Protein AF-A0AB34HL89-F1 (afdb_monomer_lite)

Sequence (265 aa):
MADIGSTMDGPRDDHTQRSQSDRERHVSCDIPQVTDPVGRRCFSLFRVAHAGPATAMMSHGFHSSHQDLSFGPWKLTASKTHIMKSADVEKLADELHMPSLPETMFGDNVLRIQHGSGFGIEFNATDALRCVNNYRGMLKVACAEEWQESRTEGEHCKEVVKPYDWTYTTDYKGTLRGESLKLKVVPTTDHIDTEKLKAREQIKFFEEVLLFEDELHDHGVSSLSVKIRVMPSSFFLLWRFFLRIDGLLIRMNDTRLYHEVSILI

Radius of gyration: 26.88 Å; chains: 1; bounding box: 52×47×110 Å

Secondary structure (DSSP, 8-state):
----------------------PPPP--B-------S---------------------------EEEEEEETTEEEEEEE-PPPPHHHHHHHHHHHT-S---SEE-TT-EEEEEETTS-EEEEEHHHHHHTB-SSS-----THHHHHHHHHHTTS----------TT--B----EEE-SS--PPP--------HHHHHS----SEEEEEEEEEE-TTTTEEEEEEEEEEE-SSEEEEEEEEEEEETTTEEEEEEEEEEEE-----

Foldseek 3Di:
DDDDDDDDDDDDDDDPDDDDDDDDDDWDWDDDDDDDDDDDDDDDDDDDDDDDDDDDPPPPPQDWDWDWDDQPQKIKIWTADAFDDPVVQVVLCVVLVHLGDAPRAGQPTKIWIAGNQWKTWMDAQSVQLNQFDQADDPPPDVCVVVLVVVSVVVDPDPDDDRRGDPLSDGQDQTDITGDPDTDDDDDDPDDDPVVVVVDPFDFPDKDKIWRHKHCSVVQWIWTWIKMKTDGNFWIKIWTKTWTDGPPPDTDMHITITIDTDPPPD

Structure (mmCIF, N/CA/C/O backbone):
data_AF-A0AB34HL89-F1
#
_entry.id   AF-A0AB34HL89-F1
#
loop_
_atom_site.group_PDB
_atom_site.id
_atom_site.type_symbol
_atom_site.label_atom_id
_atom_site.label_alt_id
_atom_site.label_comp_id
_atom_site.label_asym_id
_atom_site.label_entity_id
_atom_site.label_seq_id
_atom_site.pdbx_PDB_ins_code
_atom_site.Cartn_x
_atom_site.Cartn_y
_atom_site.Cartn_z
_atom_site.occupancy
_atom_site.B_iso_or_equiv
_atom_site.auth_seq_id
_atom_site.auth_comp_id
_atom_site.auth_asym_id
_atom_site.auth_atom_id
_atom_site.pdbx_PDB_model_num
ATOM 1 N N . MET A 1 1 ? 26.578 -10.159 82.565 1.00 38.25 1 MET A N 1
ATOM 2 C CA . MET A 1 1 ? 26.015 -9.099 81.703 1.00 38.25 1 MET A CA 1
ATOM 3 C C . MET A 1 1 ? 24.697 -9.667 81.204 1.00 38.25 1 MET A C 1
ATOM 5 O O . MET A 1 1 ? 24.750 -10.618 80.444 1.00 38.25 1 MET A O 1
ATOM 9 N N . ALA A 1 2 ? 23.567 -9.431 81.885 1.00 31.72 2 ALA A N 1
ATOM 10 C CA . ALA A 1 2 ? 22.756 -8.196 81.835 1.00 31.72 2 ALA A CA 1
ATOM 11 C C . ALA A 1 2 ? 22.474 -7.811 80.366 1.00 31.72 2 ALA A C 1
ATOM 13 O O . ALA A 1 2 ? 23.426 -7.715 79.602 1.00 31.72 2 ALA A O 1
ATOM 14 N N . ASP A 1 3 ? 21.260 -7.584 79.873 1.00 30.47 3 ASP A N 1
ATOM 15 C CA . ASP A 1 3 ? 19.956 -7.383 80.501 1.00 30.47 3 ASP A CA 1
ATOM 16 C C . ASP A 1 3 ? 18.870 -7.384 79.396 1.00 30.47 3 ASP A C 1
ATOM 18 O O . ASP A 1 3 ? 19.145 -7.015 78.260 1.00 30.47 3 ASP A O 1
ATOM 22 N N . ILE A 1 4 ? 17.663 -7.821 79.771 1.00 31.72 4 ILE A N 1
ATOM 23 C CA . ILE A 1 4 ? 16.353 -7.143 79.646 1.00 31.72 4 ILE A CA 1
ATOM 24 C C . ILE A 1 4 ? 15.901 -6.512 78.304 1.00 31.72 4 ILE A C 1
ATOM 26 O O . ILE A 1 4 ? 16.467 -5.539 77.819 1.00 31.72 4 ILE A O 1
ATOM 30 N N . GLY A 1 5 ? 14.686 -6.928 77.905 1.00 30.08 5 GLY A N 1
ATOM 31 C CA . GLY A 1 5 ? 13.599 -6.051 77.431 1.00 30.08 5 GLY A CA 1
ATOM 32 C C . GLY A 1 5 ? 13.385 -5.984 75.916 1.00 30.08 5 GLY A C 1
ATOM 33 O O . GLY A 1 5 ? 14.317 -6.180 75.156 1.00 30.08 5 GLY A O 1
ATOM 34 N N . SER A 1 6 ? 12.224 -5.659 75.347 1.00 32.12 6 SER A N 1
ATOM 35 C CA . SER A 1 6 ? 10.859 -5.388 75.817 1.00 32.12 6 SER A CA 1
ATOM 36 C C . SER A 1 6 ? 10.103 -4.828 74.590 1.00 32.12 6 SER A C 1
ATOM 38 O O . SER A 1 6 ? 10.540 -3.819 74.055 1.00 32.12 6 SER A O 1
ATOM 40 N N . THR A 1 7 ? 8.955 -5.420 74.224 1.00 33.00 7 THR A N 1
ATOM 41 C CA . THR A 1 7 ? 7.694 -4.686 73.932 1.00 33.00 7 THR A CA 1
ATOM 42 C C . THR A 1 7 ? 7.454 -3.972 72.569 1.00 33.00 7 THR A C 1
ATOM 44 O O . THR A 1 7 ? 8.159 -3.031 72.232 1.00 33.00 7 THR A O 1
ATOM 47 N N . MET A 1 8 ? 6.315 -4.351 71.934 1.00 31.95 8 MET A N 1
ATOM 48 C CA . MET A 1 8 ? 5.353 -3.573 71.085 1.00 31.95 8 MET A CA 1
ATOM 49 C C . MET A 1 8 ? 5.834 -3.014 69.718 1.00 31.95 8 MET A C 1
ATOM 51 O O . MET A 1 8 ? 7.010 -2.756 69.539 1.00 31.95 8 MET A O 1
ATOM 55 N N . ASP A 1 9 ? 5.035 -2.777 68.665 1.00 31.75 9 ASP A N 1
ATOM 56 C CA . ASP A 1 9 ? 3.582 -2.758 68.415 1.00 31.75 9 ASP A CA 1
ATOM 57 C C . ASP A 1 9 ? 3.315 -2.704 66.883 1.00 31.75 9 ASP A C 1
ATOM 59 O O . ASP A 1 9 ? 4.092 -2.091 66.152 1.00 31.75 9 ASP A O 1
ATOM 63 N N . GLY A 1 10 ? 2.154 -3.203 66.435 1.00 29.95 10 GLY A N 1
ATOM 64 C CA . GLY A 1 10 ? 1.311 -2.533 65.419 1.00 29.95 10 GLY A CA 1
ATOM 65 C C . GLY A 1 10 ? 1.513 -2.756 63.898 1.00 29.95 10 GLY A C 1
ATOM 66 O O . GLY A 1 10 ? 2.578 -3.169 63.456 1.00 29.95 10 GLY A O 1
ATOM 67 N N . PRO A 1 11 ? 0.470 -2.487 63.072 1.00 42.09 11 PRO A N 1
ATOM 68 C CA . PRO A 1 11 ? 0.076 -3.315 61.920 1.00 42.09 11 PRO A CA 1
ATOM 69 C C . PRO A 1 11 ? 0.232 -2.630 60.547 1.00 42.09 11 PRO A C 1
ATOM 71 O O . PRO A 1 11 ? 0.273 -1.402 60.475 1.00 42.09 11 PRO A O 1
ATOM 74 N N . ARG A 1 12 ? 0.224 -3.402 59.444 1.00 33.16 12 ARG A N 1
ATOM 75 C CA . ARG A 1 12 ? -0.132 -2.901 58.098 1.00 33.16 12 ARG A CA 1
ATOM 76 C C . ARG A 1 12 ? -0.885 -3.946 57.277 1.00 33.16 12 ARG A C 1
ATOM 78 O O . ARG A 1 12 ? -0.411 -5.061 57.090 1.00 33.16 12 ARG A O 1
ATOM 85 N N . ASP A 1 13 ? -2.052 -3.518 56.819 1.00 30.36 13 ASP A N 1
ATOM 86 C CA . ASP A 1 13 ? -2.978 -4.189 55.917 1.00 30.36 13 ASP A CA 1
ATOM 87 C C . ASP A 1 13 ? -2.342 -4.502 54.555 1.00 30.36 13 ASP A C 1
ATOM 89 O O . ASP A 1 13 ? -1.675 -3.643 53.976 1.00 30.36 13 ASP A O 1
ATOM 93 N N . ASP A 1 14 ? -2.614 -5.688 54.003 1.00 31.47 14 ASP A N 1
ATOM 94 C CA . ASP A 1 14 ? -2.481 -5.935 52.564 1.00 31.47 14 ASP A CA 1
ATOM 95 C C . ASP A 1 14 ? -3.819 -6.429 52.001 1.00 31.47 14 ASP A C 1
ATOM 97 O O . ASP A 1 14 ? -4.242 -7.576 52.169 1.00 31.47 14 ASP A O 1
ATOM 101 N N . HIS A 1 15 ? -4.521 -5.498 51.359 1.00 29.25 15 HIS A N 1
ATOM 102 C CA . HIS A 1 15 ? -5.669 -5.765 50.513 1.00 29.25 15 HIS A CA 1
ATOM 103 C C . HIS A 1 15 ? -5.174 -6.340 49.181 1.00 29.25 15 HIS A C 1
ATOM 105 O O . HIS A 1 15 ? -4.920 -5.603 48.231 1.00 29.25 15 HIS A O 1
ATOM 111 N N . THR A 1 16 ? -5.122 -7.666 49.056 1.00 30.05 16 THR A N 1
ATOM 112 C CA . THR A 1 16 ? -4.944 -8.307 47.746 1.00 30.05 16 THR A CA 1
ATOM 113 C C . THR A 1 16 ? -6.259 -8.241 46.960 1.00 30.05 16 THR A C 1
ATOM 115 O O . THR A 1 16 ? -7.099 -9.144 47.004 1.00 30.05 16 THR A O 1
ATOM 118 N N . GLN A 1 17 ? -6.474 -7.134 46.244 1.00 30.06 17 GLN A N 1
ATOM 119 C CA . GLN A 1 17 ? -7.531 -7.027 45.242 1.00 30.06 17 GLN A CA 1
ATOM 120 C C . GLN A 1 17 ? -7.166 -7.832 43.988 1.00 30.06 17 GLN A C 1
ATOM 122 O O . GLN A 1 17 ? -6.237 -7.539 43.245 1.00 30.06 17 GLN A O 1
ATOM 127 N N . ARG A 1 18 ? -7.980 -8.864 43.790 1.00 27.88 18 ARG A N 1
ATOM 128 C CA . ARG A 1 18 ? -8.281 -9.631 42.579 1.00 27.88 18 ARG A CA 1
ATOM 129 C C . ARG A 1 18 ? -8.172 -8.788 41.290 1.00 27.88 18 ARG A C 1
ATOM 131 O O . ARG A 1 18 ? -9.046 -7.967 41.020 1.00 27.88 18 ARG A O 1
ATOM 138 N N . SER A 1 19 ? -7.156 -9.035 40.463 1.00 26.14 19 SER A N 1
ATOM 139 C CA . SER A 1 19 ? -7.088 -8.513 39.093 1.00 26.14 19 SER A CA 1
ATOM 140 C C . SER A 1 19 ? -7.930 -9.386 38.154 1.00 26.14 19 SER A C 1
ATOM 142 O O . SER A 1 19 ? -7.759 -10.602 38.054 1.00 26.14 19 SER A O 1
ATOM 144 N N . GLN A 1 20 ? -8.912 -8.755 37.512 1.00 26.72 20 GLN A N 1
ATOM 145 C CA . GLN A 1 20 ? -9.803 -9.354 36.526 1.00 26.72 20 GLN A CA 1
ATOM 146 C C . GLN A 1 20 ? -9.176 -9.307 35.125 1.00 26.72 20 GLN A C 1
ATOM 148 O O . GLN A 1 20 ? -8.860 -8.239 34.620 1.00 26.72 20 GLN A O 1
ATOM 153 N N . SER A 1 21 ? -9.064 -10.492 34.522 1.00 26.92 21 SER A N 1
ATOM 154 C CA . SER A 1 21 ? -9.197 -10.823 33.093 1.00 26.92 21 SER A CA 1
ATOM 155 C C . SER A 1 21 ? -8.779 -9.783 32.038 1.00 26.92 21 SER A C 1
ATOM 157 O O . SER A 1 21 ? -9.597 -8.974 31.593 1.00 26.92 21 SER A O 1
ATOM 159 N N . ASP A 1 22 ? -7.572 -9.952 31.500 1.00 25.69 22 ASP A N 1
ATOM 160 C CA . ASP A 1 22 ? -7.213 -9.496 30.157 1.00 25.69 22 ASP A CA 1
ATOM 161 C C . ASP A 1 22 ? -7.964 -10.340 29.113 1.00 25.69 22 ASP A C 1
ATOM 163 O O . ASP A 1 22 ? -7.724 -11.539 28.965 1.00 25.69 22 ASP A O 1
ATOM 167 N N . ARG A 1 23 ? -8.915 -9.727 28.397 1.00 27.97 23 ARG A N 1
ATOM 168 C CA . ARG A 1 23 ? -9.519 -10.313 27.191 1.00 27.97 23 ARG A CA 1
ATOM 169 C C . ARG A 1 23 ? -8.721 -9.867 25.967 1.00 27.97 23 ARG A C 1
ATOM 171 O O . ARG A 1 23 ? -8.669 -8.680 25.645 1.00 27.97 23 ARG A O 1
ATOM 178 N N . GLU A 1 24 ? -8.118 -10.840 25.295 1.00 27.44 24 GLU A N 1
ATOM 179 C CA . GLU A 1 24 ? -7.383 -10.697 24.038 1.00 27.44 24 GLU A CA 1
ATOM 180 C C . GLU A 1 24 ? -8.271 -10.088 22.936 1.00 27.44 24 GLU A C 1
ATOM 182 O O . GLU A 1 24 ? -9.383 -10.553 22.675 1.00 27.44 24 GLU A O 1
ATOM 187 N N . ARG A 1 25 ? -7.780 -9.029 22.278 1.00 32.31 25 ARG A N 1
ATOM 188 C CA . ARG A 1 25 ? -8.446 -8.378 21.140 1.00 32.31 25 ARG A CA 1
ATOM 189 C C . ARG A 1 25 ? -7.864 -8.921 19.837 1.00 32.31 25 ARG A C 1
ATOM 191 O O . ARG A 1 25 ? -6.683 -8.725 19.562 1.00 32.31 25 ARG A O 1
ATOM 198 N N . HIS A 1 26 ? -8.700 -9.591 19.051 1.00 29.59 26 HIS A N 1
ATOM 199 C CA . HIS A 1 26 ? -8.343 -10.145 17.748 1.00 29.59 26 HIS A CA 1
ATOM 200 C C . HIS A 1 26 ? -8.451 -9.070 16.655 1.00 29.59 26 HIS A C 1
ATOM 202 O O . HIS A 1 26 ? -9.451 -8.360 16.565 1.00 29.59 26 HIS A O 1
ATOM 208 N N . VAL A 1 27 ? -7.420 -8.959 15.816 1.00 33.91 27 VAL A N 1
ATOM 209 C CA . VAL A 1 27 ? -7.479 -8.268 14.521 1.00 33.91 27 VAL A CA 1
ATOM 210 C C . VAL A 1 27 ? -7.578 -9.370 13.472 1.00 33.91 27 VAL A C 1
ATOM 212 O O . VAL A 1 27 ? -6.625 -10.131 13.311 1.00 33.91 27 VAL A O 1
ATOM 215 N N . SER A 1 28 ? -8.731 -9.502 12.809 1.00 29.31 28 SER A N 1
ATOM 216 C CA . SER A 1 28 ? -8.881 -10.472 11.720 1.00 29.31 28 SER A CA 1
ATOM 217 C C . SER A 1 28 ? -8.230 -9.917 10.450 1.00 29.31 28 SER A C 1
ATOM 219 O O . SER A 1 28 ? -8.491 -8.785 10.036 1.00 29.31 28 SER A O 1
ATOM 221 N N . CYS A 1 29 ? -7.339 -10.715 9.867 1.00 29.70 29 CYS A N 1
ATOM 222 C CA . CYS A 1 29 ? -6.725 -10.481 8.570 1.00 29.70 29 CYS A CA 1
ATOM 223 C C . CYS A 1 29 ? -7.103 -11.675 7.698 1.00 29.70 29 CYS A C 1
ATOM 225 O O . CYS A 1 29 ? -6.637 -12.790 7.939 1.00 29.70 29 CYS A O 1
ATOM 227 N N . ASP A 1 30 ? -7.970 -11.447 6.716 1.00 30.95 30 ASP A N 1
ATOM 228 C CA . ASP A 1 30 ? -8.367 -12.487 5.778 1.00 30.95 30 ASP A CA 1
ATOM 229 C C . ASP A 1 30 ? -7.228 -12.781 4.805 1.00 30.95 30 ASP A C 1
ATOM 231 O O . ASP A 1 30 ? -6.905 -11.980 3.925 1.00 30.95 30 ASP A O 1
ATOM 235 N N . ILE A 1 31 ? -6.634 -13.961 4.962 1.00 33.47 31 ILE A N 1
ATOM 236 C CA . ILE A 1 31 ? -5.635 -14.516 4.053 1.00 33.47 31 ILE A CA 1
ATOM 237 C C . ILE A 1 31 ? -6.371 -15.476 3.110 1.00 33.47 31 ILE A C 1
ATOM 239 O O . ILE A 1 31 ? -6.797 -16.542 3.561 1.00 33.47 31 ILE A O 1
ATOM 243 N N . PRO A 1 32 ? -6.520 -15.177 1.808 1.00 29.78 32 PRO A N 1
ATOM 244 C CA . PRO A 1 32 ? -7.033 -16.175 0.884 1.00 29.78 32 PRO A CA 1
ATOM 245 C C . PRO A 1 32 ? -6.030 -17.332 0.758 1.00 29.78 32 PRO A C 1
ATOM 247 O O . PRO A 1 32 ? -4.873 -17.145 0.381 1.00 29.78 32 PRO A O 1
ATOM 250 N N . GLN A 1 33 ? -6.494 -18.539 1.082 1.00 26.09 33 GLN A N 1
ATOM 251 C CA . GLN A 1 33 ? -5.821 -19.798 0.771 1.00 26.09 33 GLN A CA 1
ATOM 252 C C . GLN A 1 33 ? -5.939 -20.043 -0.741 1.00 26.09 33 GL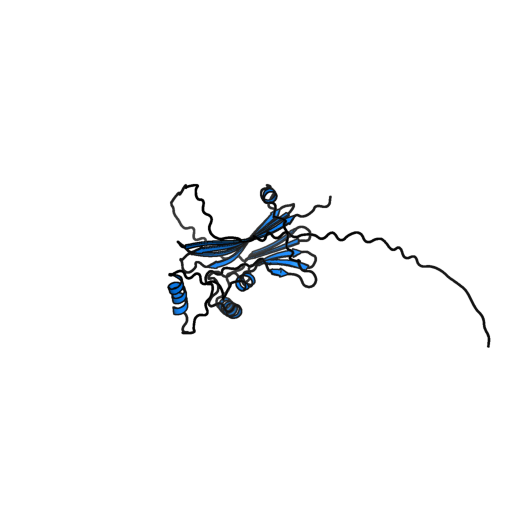N A C 1
ATOM 254 O O . GLN A 1 33 ? -7.043 -20.188 -1.264 1.00 26.09 33 GLN A O 1
ATOM 259 N N . VAL A 1 34 ? -4.811 -20.079 -1.451 1.00 27.64 34 VAL A N 1
ATOM 260 C CA . VAL A 1 34 ? -4.764 -20.436 -2.876 1.00 27.64 34 VAL A CA 1
ATOM 261 C C . VAL A 1 34 ? -4.552 -21.947 -3.002 1.00 27.64 34 VAL A C 1
ATOM 263 O O . VAL A 1 34 ? -3.465 -22.452 -2.749 1.00 27.64 34 VAL A O 1
ATOM 266 N N . THR A 1 35 ? -5.606 -22.647 -3.415 1.00 26.97 35 THR A N 1
ATOM 267 C CA . THR A 1 35 ? -5.623 -23.994 -4.029 1.00 26.97 35 THR A CA 1
ATOM 268 C C . THR A 1 35 ? -6.694 -23.897 -5.132 1.00 26.97 35 THR A C 1
ATOM 270 O O . THR A 1 35 ? -7.678 -23.193 -4.926 1.00 26.97 35 THR A O 1
ATOM 273 N N . ASP A 1 36 ? -6.633 -24.431 -6.351 1.00 30.48 36 ASP A N 1
ATOM 274 C CA . ASP A 1 36 ? -5.847 -25.456 -7.051 1.00 30.48 36 ASP A CA 1
ATOM 275 C C . ASP A 1 36 ? -6.063 -25.213 -8.588 1.00 30.48 36 ASP A C 1
ATOM 277 O O . ASP A 1 36 ? -6.870 -24.343 -8.950 1.00 30.48 36 ASP A O 1
ATOM 281 N N . PRO A 1 37 ? -5.390 -25.914 -9.528 1.00 39.97 37 PRO A N 1
ATOM 282 C CA . PRO A 1 37 ? -5.444 -25.657 -10.960 1.00 39.97 37 PRO A CA 1
ATOM 283 C C . PRO A 1 37 ? -6.597 -26.411 -11.652 1.00 39.97 37 PRO A C 1
ATOM 285 O O . PRO A 1 37 ? -6.911 -27.552 -11.347 1.00 39.97 37 PRO A O 1
ATOM 288 N N . VAL A 1 38 ? -7.162 -25.775 -12.683 1.00 36.34 38 VAL A N 1
ATOM 289 C CA . VAL A 1 38 ? -8.073 -26.347 -13.700 1.00 36.34 38 VAL A CA 1
ATOM 290 C C . VAL A 1 38 ? -9.455 -26.812 -13.202 1.00 36.34 38 VAL A C 1
ATOM 292 O O . VAL A 1 38 ? -9.660 -27.941 -12.779 1.00 36.34 38 VAL A O 1
ATOM 295 N N . GLY A 1 39 ? -10.475 -25.979 -13.443 1.00 27.56 39 GLY A N 1
ATOM 296 C CA . GLY A 1 39 ? -11.880 -26.367 -13.264 1.00 27.56 39 GLY A CA 1
ATOM 297 C C . GLY A 1 39 ? -12.862 -25.368 -13.872 1.00 27.56 39 GLY A C 1
ATOM 298 O O . GLY A 1 39 ? -13.501 -24.602 -13.165 1.00 27.56 39 GLY A O 1
ATOM 299 N N . ARG A 1 40 ? -12.957 -25.350 -15.207 1.00 30.75 40 ARG A N 1
ATOM 300 C CA . ARG A 1 40 ? -13.859 -24.489 -15.996 1.00 30.75 40 ARG A CA 1
ATOM 301 C C . ARG A 1 40 ? -15.315 -24.548 -15.502 1.00 30.75 40 ARG A C 1
ATOM 303 O O . ARG A 1 40 ? -15.851 -25.642 -15.351 1.00 30.75 40 ARG A O 1
ATOM 310 N N . ARG A 1 41 ? -16.004 -23.399 -15.504 1.00 25.38 41 ARG A N 1
ATOM 311 C CA . ARG A 1 41 ? -17.266 -23.185 -16.245 1.00 25.38 41 ARG A CA 1
ATOM 312 C C . ARG A 1 41 ? -17.526 -21.692 -16.454 1.00 25.38 41 ARG A C 1
ATOM 314 O O . ARG A 1 41 ? -17.183 -20.855 -15.632 1.00 25.38 41 ARG A O 1
ATOM 321 N N . CYS A 1 42 ? -18.054 -21.418 -17.637 1.00 25.03 42 CYS A N 1
ATOM 322 C CA . CYS A 1 42 ? -18.211 -20.134 -18.306 1.00 25.03 42 CYS A CA 1
ATOM 323 C C . CYS A 1 42 ? -19.690 -19.693 -18.275 1.00 25.03 42 CYS A C 1
ATOM 325 O O . CYS A 1 42 ? -20.553 -20.502 -17.933 1.00 25.03 42 CYS A O 1
ATOM 327 N N . PHE A 1 43 ? -19.933 -18.469 -18.764 1.00 22.19 43 PHE A N 1
ATOM 328 C CA . PHE A 1 43 ? -21.194 -17.734 -18.984 1.00 22.19 43 PHE A CA 1
ATOM 329 C C . PHE A 1 43 ? -21.717 -16.991 -17.740 1.00 22.19 43 PHE A C 1
ATOM 331 O O . PHE A 1 43 ? -21.997 -17.593 -16.716 1.00 22.19 43 PHE A O 1
ATOM 338 N N . SER A 1 44 ? -21.822 -15.658 -17.758 1.00 24.11 44 SER A N 1
ATOM 339 C CA . SER A 1 44 ? -22.712 -14.905 -18.653 1.00 24.11 44 SER A CA 1
ATOM 340 C C . SER A 1 44 ? -22.075 -13.778 -19.480 1.00 24.11 44 SER A C 1
ATOM 342 O O . SER A 1 44 ? -21.152 -13.086 -19.062 1.00 24.11 44 SER A O 1
ATOM 344 N N . LEU A 1 45 ? -22.666 -13.605 -20.660 1.00 22.77 45 LEU A N 1
ATOM 345 C CA . LEU A 1 45 ? -22.299 -12.786 -21.808 1.00 22.77 45 LEU A CA 1
ATOM 346 C C . LEU A 1 45 ? -22.804 -11.324 -21.677 1.00 22.77 45 LEU A C 1
ATOM 348 O O . LEU A 1 45 ? -23.979 -11.106 -21.409 1.00 22.77 45 LEU A O 1
ATOM 352 N N . PHE A 1 46 ? -21.897 -10.373 -21.935 1.00 21.03 46 PHE A N 1
ATOM 353 C CA . PHE A 1 46 ? -22.021 -9.061 -22.607 1.00 21.03 46 PHE A CA 1
ATOM 354 C C . PHE A 1 46 ? -23.098 -8.016 -22.232 1.00 21.03 46 PHE A C 1
ATOM 356 O O . PHE A 1 46 ? -24.290 -8.195 -22.461 1.00 21.03 46 PHE A O 1
ATOM 363 N N . ARG A 1 47 ? -22.611 -6.778 -22.025 1.00 20.73 47 ARG A N 1
ATOM 364 C CA . ARG A 1 47 ? -22.872 -5.686 -22.985 1.00 20.73 47 ARG A CA 1
ATOM 365 C C . ARG A 1 47 ? -21.677 -4.722 -23.066 1.00 20.73 47 ARG A C 1
ATOM 367 O O . ARG A 1 47 ? -21.328 -4.074 -22.089 1.00 20.73 47 ARG A O 1
ATOM 374 N N . VAL A 1 48 ? -21.055 -4.670 -24.244 1.00 25.61 48 VAL A N 1
ATOM 375 C CA . VAL A 1 48 ? -20.031 -3.690 -24.645 1.00 25.61 48 VAL A CA 1
ATOM 376 C C . VAL A 1 48 ? -20.732 -2.411 -25.102 1.00 25.61 48 VAL A C 1
ATOM 378 O O . VAL A 1 48 ? -21.700 -2.485 -25.858 1.00 25.61 48 VAL A O 1
ATOM 381 N N . ALA A 1 49 ? -20.213 -1.256 -24.689 1.00 24.73 49 ALA A N 1
ATOM 382 C CA . ALA A 1 49 ? -20.456 0.027 -25.338 1.00 24.73 49 ALA A CA 1
ATOM 383 C C . ALA A 1 49 ? -19.105 0.738 -25.562 1.00 24.73 49 ALA A C 1
ATOM 385 O O . ALA A 1 49 ? -18.395 1.057 -24.613 1.00 24.73 49 ALA A O 1
ATOM 386 N N . HIS A 1 50 ? -18.740 0.918 -26.831 1.00 23.78 50 HIS A N 1
ATOM 387 C CA . HIS A 1 50 ? -17.757 1.880 -27.364 1.00 23.78 50 HIS A CA 1
ATOM 388 C C . HIS A 1 50 ? -18.537 3.139 -27.804 1.00 23.78 50 HIS A C 1
ATOM 390 O O . HIS A 1 50 ? -19.721 3.009 -28.103 1.00 23.78 50 HIS A O 1
ATOM 396 N N . ALA A 1 51 ? -18.024 4.363 -27.955 1.00 27.05 51 ALA A N 1
ATOM 397 C CA . ALA A 1 51 ? -16.736 5.031 -27.744 1.00 27.05 51 ALA A CA 1
ATOM 398 C C . ALA A 1 51 ? -17.045 6.554 -27.719 1.00 27.05 51 ALA A C 1
ATOM 400 O O . ALA A 1 51 ? -17.930 6.994 -28.450 1.00 27.05 51 ALA A O 1
ATOM 401 N N . GLY A 1 52 ? -16.430 7.345 -26.829 1.00 24.66 52 GLY A N 1
ATOM 402 C CA . GLY A 1 52 ? -15.440 8.389 -27.177 1.00 24.66 52 GLY A CA 1
ATOM 403 C C . GLY A 1 52 ? -16.032 9.819 -27.125 1.00 24.66 52 GLY A C 1
ATOM 404 O O . GLY A 1 52 ? -17.253 9.940 -27.040 1.00 24.66 52 GLY A O 1
ATOM 405 N N . PRO A 1 53 ? -15.242 10.910 -27.252 1.00 40.47 53 PRO A N 1
ATOM 406 C CA . PRO A 1 53 ? -13.820 11.106 -26.943 1.00 40.47 53 PRO A CA 1
ATOM 407 C C . PRO A 1 53 ? -13.575 12.352 -26.035 1.00 40.47 53 PRO A C 1
ATOM 409 O O . PRO A 1 53 ? -14.514 12.983 -25.561 1.00 40.47 53 PRO A O 1
ATOM 412 N N . ALA A 1 54 ? -12.296 12.730 -25.902 1.00 28.31 54 ALA A N 1
ATOM 413 C CA . ALA A 1 54 ? -11.751 14.036 -25.490 1.00 28.31 54 ALA A CA 1
ATOM 414 C C . ALA A 1 54 ? -11.311 14.201 -24.021 1.00 28.31 54 ALA A C 1
ATOM 416 O O . ALA A 1 54 ? -12.050 14.626 -23.140 1.00 28.31 54 ALA A O 1
ATOM 417 N N . THR A 1 55 ? -10.025 13.907 -23.823 1.00 35.28 55 THR A N 1
ATOM 418 C CA . THR A 1 55 ? -9.011 14.838 -23.309 1.00 35.28 55 THR A CA 1
ATOM 419 C C . THR A 1 55 ? -9.503 15.924 -22.349 1.00 35.28 55 THR A C 1
ATOM 421 O O . THR A 1 55 ? -9.884 17.017 -22.761 1.00 35.28 55 THR A O 1
ATOM 424 N N . ALA A 1 56 ? -9.328 15.671 -21.057 1.00 27.02 56 ALA A N 1
ATOM 425 C CA . ALA A 1 56 ? -9.017 16.721 -20.101 1.00 27.02 56 ALA A CA 1
ATOM 426 C C . ALA A 1 56 ? -7.634 16.404 -19.527 1.00 27.02 56 ALA A C 1
ATOM 428 O O . ALA A 1 56 ? -7.503 15.657 -18.562 1.00 27.02 56 ALA A O 1
ATOM 429 N N . MET A 1 57 ? -6.590 16.948 -20.160 1.00 28.09 57 MET A N 1
ATOM 430 C CA . MET A 1 57 ? -5.298 17.105 -19.501 1.00 28.09 57 MET A CA 1
ATOM 431 C C . MET A 1 57 ? -5.520 18.048 -18.323 1.00 28.09 57 MET A C 1
ATOM 433 O O . MET A 1 57 ? -5.561 19.267 -18.482 1.00 28.09 57 MET A O 1
ATOM 437 N N . MET A 1 58 ? -5.727 17.481 -17.142 1.00 29.89 58 MET A N 1
ATOM 438 C CA . MET A 1 58 ? -5.670 18.247 -15.915 1.00 29.89 58 MET A CA 1
ATOM 439 C C . MET A 1 58 ? -4.208 18.365 -15.515 1.00 29.89 58 MET A C 1
ATOM 441 O O . MET A 1 58 ? -3.659 17.517 -14.820 1.00 29.89 58 MET A O 1
ATOM 445 N N . SER A 1 59 ? -3.581 19.458 -15.943 1.00 31.34 59 SER A N 1
ATOM 446 C CA . SER A 1 59 ? -2.403 20.001 -15.277 1.00 31.34 59 SER A CA 1
ATOM 447 C C . SER A 1 59 ? -2.823 20.522 -13.896 1.00 31.34 59 SER A C 1
ATOM 449 O O . SER A 1 59 ? -2.919 21.729 -13.667 1.00 31.34 59 SER A O 1
ATOM 451 N N . HIS A 1 60 ? -3.144 19.620 -12.971 1.00 38.19 60 HIS A N 1
ATOM 452 C CA . HIS A 1 60 ? -3.183 19.957 -11.558 1.00 38.19 60 HIS A CA 1
ATOM 453 C C . HIS A 1 60 ? -1.751 19.870 -11.057 1.00 38.19 60 HIS A C 1
ATOM 455 O O . HIS A 1 60 ? -1.172 18.788 -11.006 1.00 38.19 60 HIS A O 1
ATOM 461 N N . GLY A 1 61 ? -1.164 21.021 -10.717 1.00 40.00 61 GLY A N 1
ATOM 462 C CA . GLY A 1 61 ? 0.083 21.044 -9.963 1.00 40.00 61 GLY A CA 1
ATOM 463 C C . GLY A 1 61 ? -0.051 20.081 -8.789 1.00 40.00 61 GLY A C 1
ATOM 464 O O . GLY A 1 61 ? -1.032 20.152 -8.043 1.00 40.00 61 GLY A O 1
ATOM 465 N N . PHE A 1 62 ? 0.881 19.139 -8.686 1.00 52.78 62 PHE A N 1
ATOM 466 C CA . PHE A 1 62 ? 0.884 18.150 -7.626 1.00 52.78 62 PHE A CA 1
ATOM 467 C C . PHE A 1 62 ? 0.889 18.885 -6.275 1.00 52.78 62 PHE A C 1
ATOM 469 O O . PHE A 1 62 ? 1.866 19.549 -5.927 1.00 52.78 62 PHE A O 1
ATOM 476 N N . HIS A 1 63 ? -0.218 18.818 -5.534 1.00 64.88 63 HIS A N 1
ATOM 477 C CA . HIS A 1 63 ? -0.295 19.378 -4.189 1.00 64.88 63 HIS A CA 1
ATOM 478 C C . HIS A 1 63 ? 0.037 18.272 -3.204 1.00 64.88 63 HIS A C 1
ATOM 480 O O . HIS A 1 63 ? -0.725 17.318 -3.050 1.00 64.88 63 HIS A O 1
ATOM 486 N N . SER A 1 64 ? 1.176 18.424 -2.530 1.00 83.38 64 SER A N 1
ATOM 487 C CA . SER A 1 64 ? 1.473 17.599 -1.368 1.00 83.38 64 SER A CA 1
ATOM 488 C C . SER A 1 64 ? 0.355 17.781 -0.344 1.00 83.38 64 SER A C 1
ATOM 490 O O . SER A 1 64 ? -0.010 18.911 -0.012 1.00 83.38 64 SER A O 1
ATOM 492 N N . SER A 1 65 ? -0.218 16.679 0.123 1.00 91.00 65 SER A N 1
ATOM 493 C CA . SER A 1 65 ? -1.297 16.684 1.102 1.00 91.00 65 SER A CA 1
ATOM 494 C C . SER A 1 65 ? -0.935 15.776 2.259 1.00 91.00 65 SER A C 1
ATOM 496 O O . SER A 1 65 ? -0.521 14.636 2.052 1.00 91.00 65 SER A O 1
ATOM 498 N N . HIS A 1 66 ? -1.151 16.271 3.468 1.00 93.75 66 HIS A N 1
ATOM 499 C CA . HIS A 1 66 ? -1.006 15.501 4.688 1.00 93.75 66 HIS A CA 1
ATOM 500 C C . HIS A 1 66 ? -2.307 15.610 5.473 1.00 93.75 66 HIS A C 1
ATOM 502 O O . HIS A 1 66 ? -2.710 16.710 5.855 1.00 93.75 66 HIS A O 1
ATOM 508 N N . GLN A 1 67 ? -2.969 14.482 5.700 1.00 95.06 67 GLN A N 1
ATOM 509 C CA . GLN A 1 67 ? -4.213 14.421 6.455 1.00 95.06 67 GLN A CA 1
ATOM 510 C C . GLN A 1 67 ? -4.065 13.502 7.655 1.00 95.06 67 GLN A C 1
ATOM 512 O O . GLN A 1 67 ? -3.600 12.373 7.526 1.00 95.06 67 GLN A O 1
ATOM 517 N N . ASP A 1 68 ? -4.515 13.993 8.805 1.00 95.00 68 ASP A N 1
ATOM 518 C CA . ASP A 1 68 ? -4.578 13.239 10.048 1.00 95.00 68 ASP A CA 1
ATOM 519 C C . ASP A 1 68 ? -6.031 13.144 10.521 1.00 95.00 68 ASP A C 1
ATOM 521 O O . ASP A 1 68 ? -6.758 14.140 10.536 1.00 95.00 68 ASP A O 1
ATOM 525 N N . LEU A 1 69 ? -6.438 11.958 10.970 1.00 95.00 69 LEU A N 1
ATOM 526 C CA . LEU A 1 69 ? -7.712 11.729 11.643 1.00 95.00 69 LEU A CA 1
ATOM 527 C C . LEU A 1 69 ? -7.480 10.977 12.951 1.00 95.00 69 LEU A C 1
ATOM 529 O O . LEU A 1 69 ? -6.897 9.894 12.967 1.00 95.00 69 LEU A O 1
ATOM 533 N N . SER A 1 70 ? -8.029 11.509 14.038 1.00 94.38 70 SER A N 1
ATOM 534 C CA . SER A 1 70 ? -8.151 10.777 15.298 1.00 94.38 70 SER A CA 1
ATOM 535 C C . SER A 1 70 ? -9.487 10.035 15.355 1.00 94.38 70 SER A C 1
ATOM 537 O O . SER A 1 70 ? -10.551 10.631 15.183 1.00 94.38 70 SER A O 1
ATOM 539 N N . PHE A 1 71 ? -9.437 8.736 15.633 1.00 90.69 71 PHE A N 1
ATOM 540 C CA . PHE A 1 71 ? -10.588 7.850 15.756 1.00 90.69 71 PHE A CA 1
ATOM 541 C C . PHE A 1 71 ? -10.452 6.984 17.017 1.00 90.69 71 PHE A C 1
ATOM 543 O O . PHE A 1 71 ? -9.842 5.914 17.013 1.00 90.69 71 PHE A O 1
ATOM 550 N N . GLY A 1 72 ? -10.993 7.474 18.136 1.00 89.62 72 GLY A N 1
ATOM 551 C CA . GLY A 1 72 ? -10.782 6.848 19.444 1.00 89.62 72 GLY A CA 1
ATOM 552 C C . GLY A 1 72 ? -9.286 6.822 19.801 1.00 89.62 72 GLY A C 1
ATOM 553 O O . GLY A 1 72 ? -8.646 7.871 19.734 1.00 89.62 72 GLY A O 1
ATOM 554 N N . PRO A 1 73 ? -8.704 5.661 20.157 1.00 93.06 73 PRO A N 1
ATOM 555 C CA . PRO A 1 73 ? -7.271 5.545 20.426 1.00 93.06 73 PRO A CA 1
ATOM 556 C C . PRO A 1 73 ? -6.419 5.443 19.149 1.00 93.06 73 PRO A C 1
ATOM 558 O O . PRO A 1 73 ? -5.200 5.302 19.246 1.00 93.06 73 PRO A O 1
ATOM 561 N N . TRP A 1 74 ? -7.035 5.465 17.965 1.00 94.69 74 TRP A N 1
ATOM 562 C CA . TRP A 1 74 ? -6.345 5.347 16.687 1.00 94.69 74 TRP A CA 1
ATOM 563 C C . TRP A 1 74 ? -6.058 6.719 16.084 1.00 94.69 74 TRP A C 1
ATOM 565 O O . TRP A 1 74 ? -6.935 7.579 16.024 1.00 94.69 74 TRP A O 1
ATOM 575 N N . LYS A 1 75 ? -4.842 6.900 15.576 1.00 96.12 75 LYS A N 1
ATOM 576 C CA . LYS A 1 75 ? -4.451 7.998 14.699 1.00 96.12 75 LYS A CA 1
ATOM 577 C C . LYS A 1 75 ? -4.210 7.439 13.300 1.00 96.12 75 LYS A C 1
ATOM 579 O O . LYS A 1 75 ? -3.388 6.539 13.126 1.00 96.12 75 LYS A O 1
ATOM 584 N N . LEU A 1 76 ? -4.934 7.965 12.323 1.00 96.75 76 LEU A N 1
ATOM 585 C CA . LEU A 1 76 ? -4.747 7.672 10.911 1.00 96.75 76 LEU A CA 1
ATOM 586 C C . LEU A 1 76 ? -4.010 8.841 10.269 1.00 96.75 76 LEU A C 1
ATOM 588 O O . LEU A 1 76 ? -4.406 9.985 10.476 1.00 96.75 76 LEU A O 1
ATOM 592 N N . THR A 1 77 ? -2.986 8.544 9.480 1.00 97.44 77 THR A N 1
ATOM 593 C CA . THR A 1 77 ? -2.188 9.533 8.752 1.00 97.44 77 THR A CA 1
ATOM 594 C C . THR A 1 77 ? -2.105 9.125 7.288 1.00 97.44 77 THR A C 1
ATOM 596 O O . THR A 1 77 ? -1.748 7.986 6.987 1.00 97.44 77 THR A O 1
ATOM 599 N N . ALA A 1 78 ? -2.432 10.046 6.388 1.00 97.50 78 ALA A N 1
ATOM 600 C CA . ALA A 1 78 ? -2.292 9.894 4.947 1.00 97.50 78 ALA A CA 1
ATOM 601 C C . ALA A 1 78 ? -1.380 11.001 4.410 1.00 97.50 78 ALA A C 1
ATOM 603 O O . ALA A 1 78 ? -1.731 12.181 4.477 1.00 97.50 78 ALA A O 1
ATOM 604 N N . SER A 1 79 ? -0.235 10.614 3.858 1.00 96.81 79 SER A N 1
ATOM 605 C CA . SER A 1 79 ? 0.709 11.515 3.197 1.00 96.81 79 SER A CA 1
ATOM 606 C C . SER A 1 79 ? 0.730 11.220 1.706 1.00 96.81 79 SER A C 1
ATOM 608 O O . SER A 1 79 ? 0.936 10.074 1.302 1.00 96.81 79 SER A O 1
ATOM 610 N N . LYS A 1 80 ? 0.531 12.262 0.900 1.00 96.31 80 LYS A N 1
ATOM 611 C CA . LYS A 1 80 ? 0.684 12.239 -0.555 1.00 96.31 80 LYS A CA 1
ATOM 612 C C . LYS A 1 80 ? 1.671 13.328 -0.934 1.00 96.31 80 LYS A C 1
ATOM 614 O O . LYS A 1 80 ? 1.424 14.495 -0.655 1.00 96.31 80 LYS A O 1
ATOM 619 N N . THR A 1 81 ? 2.769 12.954 -1.557 1.00 93.69 81 THR A N 1
ATOM 620 C CA . THR A 1 81 ? 3.913 13.781 -1.930 1.00 93.69 81 THR A CA 1
ATOM 621 C C . THR A 1 81 ? 4.269 13.540 -3.392 1.00 93.69 81 THR A C 1
ATOM 623 O O . THR A 1 81 ? 3.739 12.634 -4.026 1.00 93.69 81 THR A O 1
ATOM 626 N N . HIS A 1 82 ? 5.155 14.370 -3.939 1.00 92.44 82 HIS A N 1
ATOM 627 C CA . HIS A 1 82 ? 5.612 14.243 -5.319 1.00 92.44 82 HIS A CA 1
ATOM 628 C C . HIS A 1 82 ? 6.284 12.891 -5.605 1.00 92.44 82 HIS A C 1
ATOM 630 O O . HIS A 1 82 ? 6.705 12.187 -4.684 1.00 92.44 82 HIS A O 1
ATOM 636 N N . ILE A 1 83 ? 6.390 12.564 -6.896 1.00 93.25 83 ILE A N 1
ATOM 637 C CA . ILE A 1 83 ? 7.184 11.429 -7.374 1.00 93.25 83 ILE A CA 1
ATOM 638 C C . ILE A 1 83 ? 8.653 11.591 -6.969 1.00 93.25 83 ILE A C 1
ATOM 640 O O . ILE A 1 83 ? 9.158 12.714 -6.869 1.00 93.25 83 ILE A O 1
ATOM 644 N N . MET A 1 84 ? 9.337 10.471 -6.747 1.00 92.31 84 MET A N 1
ATOM 645 C CA . MET A 1 84 ? 10.761 10.464 -6.423 1.00 92.31 84 MET A CA 1
ATOM 646 C C . MET A 1 84 ? 11.590 11.102 -7.542 1.00 92.31 84 MET A C 1
ATOM 648 O O . MET A 1 84 ? 11.263 11.010 -8.725 1.00 92.31 84 MET A O 1
ATOM 652 N N . LYS A 1 85 ? 12.695 11.747 -7.162 1.00 92.19 85 LYS A N 1
ATOM 653 C CA . LYS A 1 85 ? 13.671 12.289 -8.113 1.00 92.19 85 LYS A CA 1
ATOM 654 C C . LYS A 1 85 ? 14.570 11.168 -8.626 1.00 92.19 85 LYS A C 1
ATOM 656 O O . LYS A 1 85 ? 14.865 10.240 -7.881 1.00 92.19 85 LYS A O 1
ATOM 661 N N . SER A 1 86 ? 15.081 11.306 -9.847 1.00 89.56 86 SER A N 1
ATOM 662 C CA . SER A 1 86 ? 15.899 10.280 -10.516 1.00 89.56 86 SER A CA 1
ATOM 663 C C . SER A 1 86 ? 17.066 9.766 -9.663 1.00 89.56 86 SER A C 1
ATOM 665 O O . SER A 1 86 ? 17.226 8.563 -9.527 1.00 89.56 86 SER A O 1
ATOM 667 N N . ALA A 1 87 ? 17.804 10.656 -8.990 1.00 90.69 87 ALA A N 1
ATOM 668 C CA . ALA A 1 87 ? 18.919 10.256 -8.125 1.00 90.69 87 ALA A CA 1
ATOM 669 C C . ALA A 1 87 ? 18.486 9.387 -6.924 1.00 90.69 87 ALA A C 1
ATOM 671 O O . ALA A 1 87 ? 19.207 8.477 -6.522 1.00 90.69 87 ALA A O 1
ATOM 672 N N . ASP A 1 88 ? 17.309 9.657 -6.349 1.00 91.56 88 ASP A N 1
ATOM 673 C CA . ASP A 1 88 ? 16.767 8.863 -5.241 1.00 91.56 88 ASP A CA 1
ATOM 674 C C . ASP A 1 88 ? 16.192 7.530 -5.748 1.00 91.56 88 ASP A C 1
ATOM 676 O O . ASP A 1 88 ? 16.250 6.526 -5.039 1.00 91.56 88 ASP A O 1
ATOM 680 N N . VAL A 1 89 ? 15.660 7.515 -6.978 1.00 90.44 89 VAL A N 1
ATOM 681 C CA . VAL A 1 89 ? 15.183 6.306 -7.664 1.00 90.44 89 VAL A CA 1
ATOM 682 C C . VAL A 1 89 ? 16.335 5.344 -7.939 1.00 90.44 89 VAL A C 1
ATOM 684 O O . VAL A 1 89 ? 16.230 4.182 -7.561 1.00 90.44 89 VAL A O 1
ATOM 687 N N . GLU A 1 90 ? 17.430 5.820 -8.536 1.00 89.44 90 GLU A N 1
ATOM 688 C CA . GLU A 1 90 ? 18.627 5.012 -8.829 1.00 89.44 90 GLU A CA 1
ATOM 689 C C . GLU A 1 90 ? 19.204 4.407 -7.547 1.00 89.44 90 GLU A C 1
ATOM 691 O O . GLU A 1 90 ? 19.380 3.195 -7.439 1.00 89.44 90 GLU A O 1
ATOM 696 N N . LYS A 1 91 ? 19.377 5.235 -6.511 1.00 92.56 91 LYS A N 1
ATOM 697 C CA . LYS A 1 91 ? 19.870 4.775 -5.212 1.00 92.56 91 LYS A CA 1
ATOM 698 C C . LYS A 1 91 ? 18.970 3.699 -4.596 1.00 92.56 91 LYS A C 1
ATOM 700 O O . LYS A 1 91 ? 19.467 2.720 -4.044 1.00 92.56 91 LYS A O 1
ATOM 705 N N . LEU A 1 92 ? 17.650 3.880 -4.651 1.00 91.38 92 LEU A N 1
ATOM 706 C CA . LEU A 1 92 ? 16.718 2.900 -4.101 1.00 91.38 92 LEU A CA 1
ATOM 707 C C . LEU A 1 92 ? 16.670 1.618 -4.952 1.00 91.38 92 LEU A C 1
ATOM 709 O O . LEU A 1 92 ? 16.541 0.533 -4.390 1.00 91.38 92 LEU A O 1
ATOM 713 N N . ALA A 1 93 ? 16.808 1.716 -6.276 1.00 89.44 93 ALA A N 1
ATOM 714 C CA . ALA A 1 93 ? 16.925 0.559 -7.165 1.00 89.44 93 ALA A CA 1
ATOM 715 C C . ALA A 1 93 ? 18.144 -0.301 -6.796 1.00 89.44 93 ALA A C 1
ATOM 717 O O . ALA A 1 93 ? 18.002 -1.514 -6.607 1.00 89.44 93 ALA A O 1
ATOM 718 N N . ASP A 1 94 ? 19.295 0.340 -6.573 1.00 89.12 94 ASP A N 1
ATOM 719 C CA . ASP A 1 94 ? 20.520 -0.312 -6.107 1.00 89.12 94 ASP A CA 1
ATOM 720 C C . ASP A 1 94 ? 20.318 -0.996 -4.747 1.00 89.12 94 ASP A C 1
ATOM 722 O O . ASP A 1 94 ? 20.653 -2.170 -4.575 1.00 89.12 94 ASP A O 1
ATOM 726 N N . GLU A 1 95 ? 19.714 -0.297 -3.777 1.00 90.81 95 GLU A N 1
ATOM 727 C CA . GLU A 1 95 ? 19.418 -0.849 -2.446 1.00 90.81 95 GLU A CA 1
ATOM 728 C C . GLU A 1 95 ? 18.492 -2.079 -2.516 1.00 90.81 95 GLU A C 1
ATOM 730 O O . GLU A 1 95 ? 18.680 -3.061 -1.787 1.00 90.81 95 GLU A O 1
ATOM 735 N N . LEU A 1 96 ? 17.497 -2.049 -3.406 1.00 88.19 96 LEU A N 1
ATOM 736 C CA . LEU A 1 96 ? 16.543 -3.140 -3.620 1.00 88.19 96 LEU A CA 1
ATOM 737 C C . LEU A 1 96 ? 17.065 -4.229 -4.568 1.00 88.19 96 LEU A C 1
ATOM 739 O O . LEU A 1 96 ? 16.410 -5.262 -4.717 1.00 88.19 96 LEU A O 1
ATOM 743 N N . HIS A 1 97 ? 18.253 -4.048 -5.152 1.00 85.38 97 HIS A N 1
ATOM 744 C CA . HIS A 1 97 ? 18.837 -4.933 -6.161 1.00 85.38 97 HIS A CA 1
ATOM 745 C C . HIS A 1 97 ? 17.887 -5.165 -7.351 1.00 85.38 97 HIS A C 1
ATOM 747 O O . HIS A 1 97 ? 17.721 -6.300 -7.812 1.00 85.38 97 HIS A O 1
ATOM 753 N N . MET A 1 98 ? 17.231 -4.098 -7.808 1.00 83.94 98 MET A N 1
ATOM 754 C CA . MET A 1 98 ? 16.309 -4.093 -8.945 1.00 83.94 98 MET A CA 1
ATOM 755 C C . MET A 1 98 ? 16.918 -3.278 -10.094 1.00 83.94 98 MET A C 1
ATOM 757 O O . MET A 1 98 ? 17.485 -2.227 -9.819 1.00 83.94 98 MET A O 1
ATOM 761 N N . PRO A 1 99 ? 16.778 -3.699 -11.366 1.00 82.12 99 PRO A N 1
ATOM 762 C CA . PRO A 1 99 ? 17.293 -2.9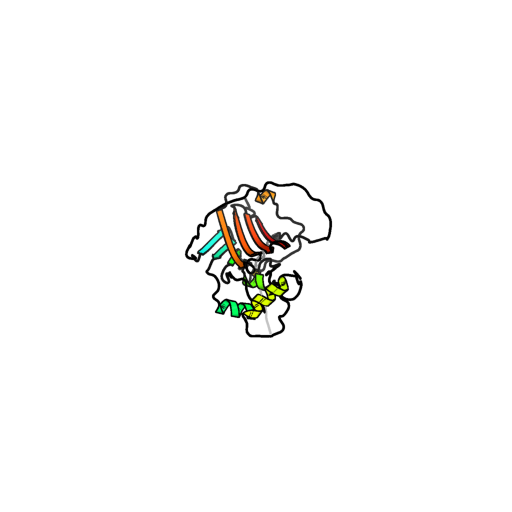29 -12.504 1.00 82.12 99 PRO A CA 1
ATOM 763 C C . PRO A 1 99 ? 16.661 -1.537 -12.621 1.00 82.12 99 PRO A C 1
ATOM 765 O O . PRO A 1 99 ? 17.331 -0.567 -12.939 1.00 82.12 99 PRO A O 1
ATOM 768 N N . SER A 1 100 ? 15.359 -1.431 -12.350 1.00 84.56 100 SER A N 1
ATOM 769 C CA . SER A 1 100 ? 14.650 -0.154 -12.338 1.00 84.56 100 SER A CA 1
ATOM 770 C C . SER A 1 100 ? 13.422 -0.208 -11.438 1.00 84.56 100 SER A C 1
ATOM 772 O O . SER A 1 100 ? 12.773 -1.251 -11.307 1.00 84.56 100 SER A O 1
ATOM 774 N N . LEU A 1 101 ? 13.059 0.933 -10.857 1.00 90.88 101 LEU A N 1
ATOM 775 C CA . LEU A 1 101 ? 11.797 1.105 -10.135 1.00 90.88 101 LEU A CA 1
ATOM 776 C C . LEU A 1 101 ? 10.650 1.463 -11.097 1.00 90.88 101 LEU A C 1
ATOM 778 O O . LEU A 1 101 ? 10.930 1.812 -12.247 1.00 90.88 101 LEU A O 1
ATOM 782 N N . PRO A 1 102 ? 9.388 1.397 -10.631 1.00 92.56 102 PRO A N 1
ATOM 783 C CA . PRO A 1 102 ? 8.242 1.901 -11.381 1.00 92.56 102 PRO A CA 1
ATOM 784 C C . PRO A 1 102 ? 8.438 3.349 -11.843 1.00 92.56 102 PRO A C 1
ATOM 786 O O . PRO A 1 102 ? 8.959 4.170 -11.081 1.00 92.56 102 PRO A O 1
ATOM 789 N N . GLU A 1 103 ? 7.977 3.671 -13.051 1.00 89.50 103 GLU A N 1
ATOM 790 C CA . GLU A 1 103 ? 8.084 5.015 -13.643 1.00 89.50 103 GLU A CA 1
ATOM 791 C C . GLU A 1 103 ? 7.524 6.118 -12.737 1.00 89.50 103 GLU A C 1
ATOM 793 O O . GLU A 1 103 ? 8.141 7.170 -12.556 1.00 89.50 103 GLU A O 1
ATOM 798 N N . THR A 1 104 ? 6.373 5.862 -12.115 1.00 93.50 104 THR A N 1
ATOM 799 C CA . THR A 1 104 ? 5.726 6.791 -11.188 1.00 93.50 104 THR A CA 1
ATOM 800 C C . THR A 1 104 ? 5.829 6.246 -9.768 1.00 93.50 104 THR A C 1
ATOM 802 O O . THR A 1 104 ? 4.903 5.626 -9.245 1.00 93.50 104 THR A O 1
ATOM 805 N N . MET A 1 105 ? 6.968 6.482 -9.118 1.00 93.44 105 MET A N 1
ATOM 806 C CA . MET A 1 105 ? 7.235 6.023 -7.752 1.00 93.44 105 MET A CA 1
ATOM 807 C C . MET A 1 105 ? 7.003 7.131 -6.716 1.00 93.44 105 MET A C 1
ATOM 809 O O . MET A 1 105 ? 7.660 8.172 -6.756 1.00 93.44 105 MET A O 1
ATOM 813 N N . PHE A 1 106 ? 6.129 6.893 -5.732 1.00 94.75 106 PHE A N 1
ATOM 814 C CA . PHE A 1 106 ? 5.883 7.821 -4.625 1.00 94.75 106 PHE A CA 1
ATOM 815 C C . PHE A 1 106 ? 6.536 7.336 -3.322 1.00 94.75 106 PHE A C 1
ATOM 817 O O . PHE A 1 106 ? 5.894 6.724 -2.467 1.00 94.75 106 PHE A O 1
ATOM 824 N N . GLY A 1 107 ? 7.829 7.623 -3.160 1.00 92.00 107 GLY A N 1
ATOM 825 C CA . GLY A 1 107 ? 8.644 7.116 -2.047 1.00 92.00 107 GLY A CA 1
ATOM 826 C C . GLY A 1 107 ? 8.209 7.588 -0.657 1.00 92.00 107 GLY A C 1
ATOM 827 O O . GLY A 1 107 ? 8.243 6.802 0.289 1.00 92.00 107 GLY A O 1
ATOM 828 N N . ASP A 1 108 ? 7.744 8.835 -0.541 1.00 94.62 108 ASP A N 1
ATOM 829 C CA . ASP A 1 108 ? 7.308 9.416 0.739 1.00 94.62 108 ASP A CA 1
ATOM 830 C C . ASP A 1 108 ? 5.793 9.263 0.985 1.00 94.62 108 ASP A C 1
ATOM 832 O O . ASP A 1 108 ? 5.277 9.687 2.028 1.00 94.62 108 ASP A O 1
ATOM 836 N N . ASN A 1 109 ? 5.060 8.636 0.053 1.00 97.25 109 ASN A N 1
ATOM 837 C CA . ASN A 1 109 ? 3.643 8.354 0.251 1.00 97.25 109 ASN A CA 1
ATOM 838 C C . ASN A 1 109 ? 3.465 7.269 1.305 1.00 97.25 109 ASN A C 1
ATOM 840 O O . ASN A 1 109 ? 4.075 6.198 1.258 1.00 97.25 109 ASN A O 1
ATOM 844 N N . VAL A 1 110 ? 2.567 7.535 2.249 1.00 97.56 110 VAL A N 1
ATOM 845 C CA . VAL A 1 110 ? 2.271 6.591 3.319 1.00 97.56 110 VAL A CA 1
ATOM 846 C C . VAL A 1 110 ? 0.823 6.706 3.757 1.00 97.56 110 VAL A C 1
ATOM 848 O O . VAL A 1 110 ? 0.283 7.800 3.920 1.00 97.56 110 VAL A O 1
ATOM 851 N N . LEU A 1 111 ? 0.206 5.553 4.001 1.00 98.12 111 LEU A N 1
ATOM 852 C CA . LEU A 1 111 ? -1.000 5.459 4.811 1.00 98.12 111 LEU A CA 1
ATOM 853 C C . LEU A 1 111 ? -0.669 4.689 6.087 1.00 98.12 111 LEU A C 1
ATOM 855 O O . LEU A 1 111 ? -0.260 3.529 6.032 1.00 98.12 111 LEU A O 1
ATOM 859 N N . ARG A 1 112 ? -0.833 5.334 7.240 1.00 97.81 112 ARG A N 1
ATOM 860 C CA . ARG A 1 112 ? -0.448 4.801 8.549 1.00 97.81 112 ARG A CA 1
ATOM 861 C C . ARG A 1 112 ? -1.637 4.779 9.496 1.00 97.81 112 ARG A C 1
ATOM 863 O O . ARG A 1 112 ? -2.379 5.751 9.590 1.00 97.81 112 ARG A O 1
ATOM 870 N N . ILE A 1 113 ? -1.777 3.679 10.230 1.00 97.06 113 ILE A N 1
ATOM 871 C CA . ILE A 1 113 ? -2.736 3.504 11.321 1.00 97.06 113 ILE A CA 1
ATOM 872 C C . ILE A 1 113 ? -1.936 3.193 12.582 1.00 97.06 113 ILE A C 1
ATOM 874 O O . ILE A 1 113 ? -1.257 2.169 12.662 1.00 97.06 113 ILE A O 1
ATOM 878 N N . GLN A 1 114 ? -2.014 4.071 13.575 1.00 96.56 114 GLN A N 1
ATOM 879 C CA . GLN A 1 114 ? -1.252 3.958 14.814 1.00 96.56 114 GLN A CA 1
ATOM 880 C C . GLN A 1 114 ? -2.180 3.996 16.024 1.00 96.56 114 GLN A C 1
ATOM 882 O O . GLN A 1 114 ? -3.056 4.849 16.117 1.00 96.56 114 GLN A O 1
ATOM 887 N N . HIS A 1 115 ? -1.987 3.079 16.965 1.00 95.12 115 HIS A N 1
ATOM 888 C CA . HIS A 1 115 ? -2.673 3.093 18.251 1.00 95.12 115 HIS A CA 1
ATOM 889 C C . HIS A 1 115 ? -1.923 3.991 19.242 1.00 95.12 115 HIS A C 1
ATOM 891 O O . HIS A 1 115 ? -0.691 4.046 19.226 1.00 95.12 115 HIS A O 1
ATOM 897 N N . GLY A 1 116 ? -2.636 4.623 20.176 1.00 93.12 116 GLY A N 1
ATOM 898 C CA . GLY A 1 116 ? -2.045 5.455 21.233 1.00 93.12 116 GLY A CA 1
ATOM 899 C C . GLY A 1 116 ? -1.027 4.728 22.125 1.00 93.12 116 GLY A C 1
ATOM 900 O O . GLY A 1 116 ? -0.189 5.367 22.747 1.00 93.12 116 GLY A O 1
ATOM 901 N N . SER A 1 117 ? -1.040 3.391 22.141 1.00 92.31 117 SER A N 1
ATOM 902 C CA . SER A 1 117 ? -0.036 2.557 22.831 1.00 92.31 117 SER A CA 1
ATOM 903 C C . SER A 1 117 ? 1.271 2.362 22.047 1.00 92.31 117 SER A C 1
ATOM 905 O O . SER A 1 117 ? 2.146 1.637 22.506 1.00 92.31 117 SER A O 1
ATOM 907 N N . GLY A 1 118 ? 1.403 2.949 20.854 1.00 92.44 118 GLY A N 1
ATOM 908 C CA . GLY A 1 118 ? 2.639 2.958 20.066 1.00 92.44 118 GLY A CA 1
ATOM 909 C C . GLY A 1 118 ? 2.757 1.876 18.988 1.00 92.44 118 GLY A C 1
ATOM 910 O O . GLY A 1 118 ? 3.615 2.002 18.117 1.00 92.44 118 GLY A O 1
ATOM 911 N N . PHE A 1 119 ? 1.897 0.853 18.985 1.00 95.81 119 PHE A N 1
ATOM 912 C CA . PHE A 1 119 ? 1.847 -0.137 17.901 1.00 95.81 119 PHE A CA 1
ATOM 913 C C . PHE A 1 119 ? 1.007 0.359 16.717 1.00 95.81 119 PHE A C 1
ATOM 915 O O . PHE A 1 119 ? 0.155 1.236 16.866 1.00 95.81 119 PHE A O 1
ATOM 922 N N . GLY A 1 120 ? 1.208 -0.218 15.536 1.00 95.81 120 GLY A N 1
ATOM 923 C CA . GLY A 1 120 ? 0.428 0.144 14.357 1.00 95.81 120 GLY A CA 1
ATOM 924 C C . GLY A 1 120 ? 0.800 -0.641 13.110 1.00 95.81 120 GLY A C 1
ATOM 925 O O . GLY A 1 120 ? 1.539 -1.624 13.168 1.00 95.81 120 GLY A O 1
ATOM 926 N N . ILE A 1 121 ? 0.291 -0.175 11.978 1.00 97.44 121 ILE A N 1
ATOM 927 C CA . ILE A 1 121 ? 0.608 -0.679 10.645 1.00 97.44 121 ILE A CA 1
ATOM 928 C C . ILE A 1 121 ? 0.701 0.495 9.673 1.00 97.44 121 ILE A C 1
ATOM 930 O O . ILE A 1 121 ? -0.042 1.471 9.791 1.00 97.44 121 ILE A O 1
ATOM 934 N N . GLU A 1 122 ? 1.617 0.419 8.720 1.00 97.50 122 GLU A N 1
ATOM 935 C CA . GLU A 1 122 ? 1.721 1.387 7.633 1.00 97.50 122 GLU A CA 1
ATOM 936 C C . GLU A 1 122 ? 1.869 0.699 6.284 1.00 97.50 122 GLU A C 1
ATOM 938 O O . GLU A 1 122 ? 2.307 -0.446 6.207 1.00 97.50 122 GLU A O 1
ATOM 943 N N . PHE A 1 123 ? 1.503 1.415 5.230 1.00 98.19 123 PHE A N 1
ATOM 944 C CA . PHE A 1 123 ? 1.622 0.978 3.849 1.00 98.19 123 PHE A CA 1
ATOM 945 C C . PHE A 1 123 ? 2.438 2.020 3.097 1.00 98.19 123 PHE A C 1
ATOM 947 O O . PHE A 1 123 ? 2.045 3.187 3.054 1.00 98.19 123 PHE A O 1
ATOM 954 N N . ASN A 1 124 ? 3.570 1.598 2.541 1.00 97.69 124 ASN A N 1
ATOM 955 C CA . ASN A 1 124 ? 4.470 2.436 1.755 1.00 97.69 124 ASN A CA 1
ATOM 956 C C . ASN A 1 124 ? 4.998 1.654 0.543 1.00 97.69 124 ASN A C 1
ATOM 958 O O . ASN A 1 124 ? 4.952 0.422 0.517 1.00 97.69 124 ASN A O 1
ATOM 962 N N . ALA A 1 125 ? 5.466 2.382 -0.468 1.00 96.50 125 ALA A N 1
ATOM 963 C CA . ALA A 1 125 ? 5.908 1.794 -1.726 1.00 96.50 125 ALA A CA 1
ATOM 964 C C . ALA A 1 125 ? 7.220 1.002 -1.570 1.00 96.50 125 ALA A C 1
ATOM 966 O O . ALA A 1 125 ? 7.343 -0.103 -2.091 1.00 96.50 125 ALA A O 1
ATOM 967 N N . THR A 1 126 ? 8.174 1.520 -0.795 1.00 95.50 126 THR A N 1
ATOM 968 C CA . THR A 1 126 ? 9.499 0.911 -0.603 1.00 95.50 126 THR A CA 1
ATOM 969 C C . THR A 1 126 ? 9.428 -0.489 0.004 1.00 95.50 126 THR A C 1
ATOM 971 O O . THR A 1 126 ? 10.020 -1.428 -0.525 1.00 95.50 126 THR A O 1
ATOM 974 N N . ASP A 1 127 ? 8.678 -0.664 1.091 1.00 96.31 127 ASP A N 1
ATOM 975 C CA . ASP A 1 127 ? 8.498 -1.973 1.721 1.00 96.31 127 ASP A CA 1
ATOM 976 C C . ASP A 1 127 ? 7.705 -2.932 0.828 1.00 96.31 127 ASP A C 1
ATOM 978 O O . ASP A 1 127 ? 7.966 -4.134 0.843 1.00 96.31 127 ASP A O 1
ATOM 982 N N . ALA A 1 128 ? 6.786 -2.415 0.007 1.00 95.69 128 ALA A N 1
ATOM 983 C CA . ALA A 1 128 ? 6.081 -3.231 -0.971 1.00 95.69 128 ALA A CA 1
ATOM 984 C C . ALA A 1 128 ? 7.023 -3.765 -2.061 1.00 95.69 128 ALA A C 1
ATOM 986 O O . ALA A 1 128 ? 6.927 -4.942 -2.418 1.00 95.69 128 ALA A O 1
ATOM 987 N N . LEU A 1 129 ? 7.958 -2.939 -2.540 1.00 93.94 129 LEU A N 1
ATOM 988 C CA . LEU A 1 129 ? 8.963 -3.337 -3.529 1.00 93.94 129 LEU A CA 1
ATOM 989 C C . LEU A 1 129 ? 9.992 -4.326 -2.965 1.00 93.94 129 LEU A C 1
ATOM 991 O O . LEU A 1 129 ? 10.441 -5.209 -3.686 1.00 93.94 129 LEU A O 1
ATOM 995 N N . ARG A 1 130 ? 10.294 -4.282 -1.660 1.00 92.38 130 ARG A N 1
ATOM 996 C CA . ARG A 1 130 ? 11.121 -5.316 -0.997 1.00 92.38 130 ARG A CA 1
ATOM 997 C C . ARG A 1 130 ? 10.508 -6.718 -1.054 1.00 92.38 130 ARG A C 1
ATOM 999 O O . ARG A 1 130 ? 11.235 -7.701 -0.941 1.00 92.38 130 ARG A O 1
ATOM 1006 N N . CYS A 1 131 ? 9.186 -6.812 -1.194 1.00 90.75 131 CYS A N 1
ATOM 1007 C CA . CYS A 1 131 ? 8.469 -8.076 -1.360 1.00 90.75 131 CYS A CA 1
ATOM 1008 C C . CYS A 1 131 ? 8.346 -8.506 -2.833 1.00 90.75 131 CYS A C 1
ATOM 1010 O O . CYS A 1 131 ? 7.798 -9.576 -3.103 1.00 90.75 131 CYS A O 1
ATOM 1012 N N . VAL A 1 132 ? 8.839 -7.708 -3.790 1.00 88.44 132 VAL A N 1
ATOM 1013 C CA . VAL A 1 132 ? 8.895 -8.116 -5.198 1.00 88.44 132 VAL A CA 1
ATOM 1014 C C . VAL A 1 132 ? 9.925 -9.223 -5.354 1.00 88.44 132 VAL A C 1
ATOM 1016 O O . VAL A 1 132 ? 11.026 -9.200 -4.797 1.00 88.44 132 VAL A O 1
ATOM 1019 N N . ASN A 1 133 ? 9.534 -10.254 -6.089 1.00 74.25 133 ASN A N 1
ATOM 1020 C CA . ASN A 1 133 ? 10.340 -11.446 -6.212 1.00 74.25 133 ASN A CA 1
ATOM 1021 C C . ASN A 1 133 ? 11.414 -11.282 -7.289 1.00 74.25 133 ASN A C 1
ATOM 1023 O O . ASN A 1 133 ? 11.203 -11.619 -8.450 1.00 74.25 133 ASN A O 1
ATOM 1027 N N . ASN A 1 134 ? 12.604 -10.848 -6.886 1.00 63.12 134 ASN A N 1
ATOM 1028 C CA . ASN A 1 134 ? 13.725 -10.656 -7.810 1.00 63.12 134 ASN A CA 1
ATOM 1029 C C . ASN A 1 134 ? 14.367 -11.968 -8.308 1.00 63.12 134 ASN A C 1
ATOM 1031 O O . ASN A 1 134 ? 15.398 -11.898 -8.957 1.00 63.12 134 ASN A O 1
ATOM 1035 N N . TYR A 1 135 ? 13.840 -13.159 -7.976 1.00 52.75 135 TYR A N 1
ATOM 1036 C CA . TYR A 1 135 ? 14.521 -14.433 -8.284 1.00 52.75 135 TYR A CA 1
ATOM 1037 C C . TYR A 1 135 ? 13.615 -15.603 -8.703 1.00 52.75 135 TYR A C 1
ATOM 1039 O O . TYR A 1 135 ? 14.110 -16.592 -9.248 1.00 52.75 135 TYR A O 1
ATOM 1047 N N . ARG A 1 136 ? 12.300 -15.559 -8.457 1.00 44.41 136 ARG A N 1
ATOM 1048 C CA . ARG A 1 136 ? 11.370 -16.651 -8.795 1.00 44.41 136 ARG A CA 1
ATOM 1049 C C . ARG A 1 136 ? 10.193 -16.144 -9.617 1.00 44.41 136 ARG A C 1
ATOM 1051 O O . ARG A 1 136 ? 9.390 -15.355 -9.139 1.00 44.41 136 ARG A O 1
ATOM 1058 N N . GLY A 1 137 ? 10.021 -16.758 -10.786 1.00 46.72 137 GLY A N 1
ATOM 1059 C CA . GLY A 1 137 ? 8.789 -16.673 -11.565 1.00 46.72 137 GLY A CA 1
ATOM 1060 C C . GLY A 1 137 ? 8.956 -15.869 -12.839 1.00 46.72 137 GLY A C 1
ATOM 1061 O O . GLY A 1 137 ? 8.362 -14.810 -12.986 1.00 46.72 137 GLY A O 1
ATOM 1062 N N . MET A 1 138 ? 9.723 -16.407 -13.789 1.00 49.62 138 MET A N 1
ATOM 1063 C CA . MET A 1 138 ? 9.668 -15.916 -15.160 1.00 49.62 138 MET A CA 1
AT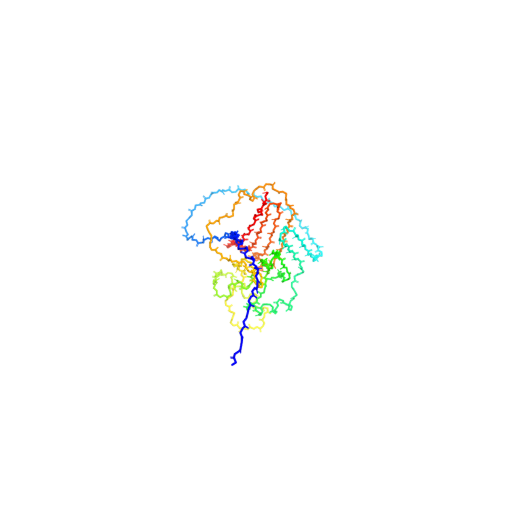OM 1064 C C . MET A 1 138 ? 8.234 -16.078 -15.675 1.00 49.62 138 MET A C 1
ATOM 1066 O O . MET A 1 138 ? 7.807 -17.186 -16.008 1.00 49.62 138 MET A O 1
ATOM 1070 N N . LEU A 1 139 ? 7.501 -14.978 -15.806 1.00 51.12 139 LEU A N 1
ATOM 1071 C CA . LEU A 1 139 ? 6.494 -14.885 -16.851 1.00 51.12 139 LEU A CA 1
ATOM 1072 C C . LEU A 1 139 ? 7.268 -14.851 -18.175 1.00 51.12 139 LEU A C 1
ATOM 1074 O O . LEU A 1 139 ? 7.600 -13.788 -18.687 1.00 51.12 139 LEU A O 1
ATOM 1078 N N . LYS A 1 140 ? 7.622 -16.038 -18.693 1.00 46.16 140 LYS A N 1
ATOM 1079 C CA . LYS A 1 140 ? 8.147 -16.216 -20.055 1.00 46.16 140 LYS A CA 1
ATOM 1080 C C . LYS A 1 140 ? 7.021 -15.932 -21.039 1.00 46.16 140 LYS A C 1
ATOM 1082 O O . LYS A 1 140 ? 6.395 -16.839 -21.580 1.00 46.16 140 LYS A O 1
ATOM 1087 N N . VAL A 1 141 ? 6.708 -14.660 -21.200 1.00 52.19 141 VAL A N 1
ATOM 1088 C CA . VAL A 1 141 ? 5.916 -14.179 -22.319 1.00 52.19 141 VAL A CA 1
ATOM 1089 C C . VAL A 1 141 ? 6.907 -13.949 -23.454 1.00 52.19 141 VAL A C 1
ATOM 1091 O O . VAL A 1 141 ? 7.972 -13.400 -23.212 1.00 52.19 141 VAL A O 1
ATOM 1094 N N . ALA A 1 142 ? 6.589 -14.355 -24.682 1.00 43.16 142 ALA A N 1
ATOM 1095 C CA . ALA A 1 142 ? 7.469 -14.152 -25.840 1.00 43.16 142 ALA A CA 1
ATOM 1096 C C . ALA A 1 142 ? 7.861 -12.671 -26.071 1.00 43.16 142 ALA A C 1
ATOM 1098 O O . ALA A 1 142 ? 8.884 -12.401 -26.676 1.00 43.16 142 ALA A O 1
ATOM 1099 N N . CYS A 1 143 ? 7.083 -11.726 -25.531 1.00 45.94 143 CYS A N 1
ATOM 1100 C CA . CYS A 1 143 ? 7.348 -10.284 -25.558 1.00 45.94 143 CYS A CA 1
ATOM 1101 C C . CYS A 1 143 ? 8.234 -9.793 -24.391 1.00 45.94 143 CYS A C 1
ATOM 1103 O O . CYS A 1 143 ? 8.638 -8.639 -24.369 1.00 45.94 143 CYS A O 1
ATOM 1105 N N . ALA A 1 144 ? 8.505 -10.640 -23.388 1.00 54.50 144 ALA A N 1
ATOM 1106 C CA . ALA A 1 144 ? 9.314 -10.273 -22.225 1.00 54.50 144 ALA A CA 1
ATOM 1107 C C . ALA A 1 144 ? 10.811 -10.177 -22.562 1.00 54.50 144 ALA A C 1
ATOM 1109 O O . ALA A 1 144 ? 11.522 -9.460 -21.871 1.00 54.50 144 ALA A O 1
ATOM 1110 N N . GLU A 1 145 ? 11.280 -10.882 -23.600 1.00 55.59 145 GLU A N 1
ATOM 1111 C CA . GLU A 1 145 ? 12.660 -10.759 -24.094 1.00 55.59 145 GLU A CA 1
ATOM 1112 C C . GLU A 1 145 ? 12.866 -9.390 -24.760 1.00 55.59 145 GLU A C 1
ATOM 1114 O O . GLU A 1 145 ? 13.722 -8.643 -24.305 1.00 55.59 145 GLU A O 1
ATOM 1119 N N . GLU A 1 146 ? 11.996 -8.984 -25.695 1.00 56.22 146 GLU A N 1
ATOM 1120 C CA . GLU A 1 146 ? 12.023 -7.634 -26.298 1.00 56.22 146 GLU A CA 1
ATOM 1121 C C . GLU A 1 146 ? 11.871 -6.514 -25.244 1.00 56.22 146 GLU A C 1
ATOM 1123 O O . GLU A 1 146 ? 12.522 -5.473 -25.324 1.00 56.22 146 GLU A O 1
ATOM 1128 N N . TRP A 1 147 ? 11.046 -6.737 -24.214 1.00 58.97 147 TRP A N 1
ATOM 1129 C CA . TRP A 1 147 ? 10.842 -5.797 -23.104 1.00 58.97 147 TRP A CA 1
ATOM 1130 C C . TRP A 1 147 ? 12.066 -5.690 -22.175 1.00 58.97 147 TRP A C 1
ATOM 1132 O O . TRP A 1 147 ? 12.399 -4.605 -21.702 1.00 58.97 147 TRP A O 1
ATOM 1142 N N . GLN A 1 148 ? 12.765 -6.802 -21.916 1.00 59.12 148 GLN A N 1
ATOM 1143 C CA . GLN A 1 148 ? 14.043 -6.781 -21.193 1.00 59.12 148 GLN A CA 1
ATOM 1144 C C . GLN A 1 148 ? 15.131 -6.100 -22.030 1.00 59.12 148 GLN A C 1
ATOM 1146 O O . GLN A 1 148 ? 15.917 -5.317 -21.498 1.00 59.12 148 GLN A O 1
ATOM 1151 N N . GLU A 1 149 ? 15.158 -6.360 -23.337 1.00 57.34 149 GLU A N 1
ATOM 1152 C CA . GLU A 1 149 ? 16.124 -5.786 -24.273 1.00 57.34 149 GLU A CA 1
ATOM 1153 C C . GLU A 1 149 ? 15.971 -4.262 -24.403 1.00 57.34 149 GLU A C 1
ATOM 1155 O O . GLU A 1 149 ? 16.978 -3.560 -24.337 1.00 57.34 149 GLU A O 1
ATOM 1160 N N . SER A 1 150 ? 14.748 -3.717 -24.457 1.00 58.38 150 SER A N 1
ATOM 1161 C CA . SER A 1 150 ? 14.528 -2.263 -24.581 1.00 58.38 150 SER A CA 1
ATOM 1162 C C . SER A 1 150 ? 15.029 -1.452 -23.376 1.00 58.38 150 SER A C 1
ATOM 1164 O O . SER A 1 150 ? 15.548 -0.348 -23.544 1.00 58.38 150 SER A O 1
ATOM 1166 N N . ARG A 1 151 ? 14.953 -2.008 -22.159 1.00 58.31 151 ARG A N 1
ATOM 1167 C CA . ARG A 1 151 ? 15.581 -1.426 -20.954 1.00 58.31 151 ARG A CA 1
ATOM 1168 C C . ARG A 1 151 ? 17.097 -1.636 -20.926 1.00 58.31 151 ARG A C 1
ATOM 1170 O O . ARG A 1 151 ? 17.802 -0.829 -20.331 1.00 58.31 151 ARG A O 1
ATOM 1177 N N . THR A 1 152 ? 17.603 -2.670 -21.600 1.00 54.22 152 THR A N 1
ATOM 1178 C CA . THR A 1 152 ? 19.044 -2.955 -21.701 1.00 54.22 152 THR A CA 1
ATOM 1179 C C . THR A 1 152 ? 19.745 -2.022 -22.699 1.00 54.22 152 THR A C 1
ATOM 1181 O O . THR A 1 152 ? 20.904 -1.673 -22.500 1.00 54.22 152 THR A O 1
ATOM 1184 N N . GLU A 1 153 ? 19.066 -1.563 -23.757 1.00 47.28 153 GLU A N 1
ATOM 1185 C CA . GLU A 1 153 ? 19.662 -0.673 -24.771 1.00 47.28 153 GLU A CA 1
ATOM 1186 C C . GLU A 1 153 ? 19.973 0.750 -24.258 1.00 47.28 153 GLU A C 1
ATOM 1188 O O . GLU A 1 153 ? 20.824 1.435 -24.832 1.00 47.28 153 GLU A O 1
ATOM 1193 N N . GLY A 1 154 ? 19.341 1.187 -23.162 1.00 47.62 154 GLY A N 1
ATOM 1194 C CA . GLY A 1 154 ? 19.601 2.485 -22.524 1.00 47.62 154 GLY A CA 1
ATOM 1195 C C . GLY A 1 154 ? 20.844 2.524 -21.625 1.00 47.62 154 GLY A C 1
ATOM 1196 O O . GLY A 1 154 ? 21.400 3.601 -21.403 1.00 47.62 154 GLY A O 1
ATOM 1197 N N . GLU A 1 155 ? 21.319 1.371 -21.145 1.00 44.41 155 GLU A N 1
ATOM 1198 C CA . GLU A 1 155 ? 22.444 1.269 -20.214 1.00 44.41 155 GLU A CA 1
ATOM 1199 C C . GLU A 1 155 ? 23.637 0.566 -20.867 1.00 44.41 155 GLU A C 1
ATOM 1201 O O . GLU A 1 155 ? 23.592 -0.579 -21.309 1.00 44.41 155 GLU A O 1
ATOM 1206 N N . HIS A 1 156 ? 24.762 1.272 -20.934 1.00 35.88 156 HIS A N 1
ATOM 1207 C CA . HIS A 1 156 ? 26.009 0.802 -21.530 1.00 35.88 156 HIS A CA 1
ATOM 1208 C C . HIS A 1 156 ? 26.725 -0.233 -20.633 1.00 35.88 156 HIS A C 1
ATOM 1210 O O . HIS A 1 156 ? 27.871 -0.030 -20.249 1.00 35.88 156 HIS A O 1
ATOM 1216 N N . CYS A 1 157 ? 26.083 -1.357 -20.304 1.00 37.84 157 CYS A N 1
ATOM 1217 C CA . CYS A 1 157 ? 26.702 -2.470 -19.584 1.00 37.84 157 CYS A CA 1
ATOM 1218 C C . CYS A 1 157 ? 26.155 -3.816 -20.076 1.00 37.84 157 CYS A C 1
ATOM 1220 O O . CYS A 1 157 ? 25.043 -4.219 -19.759 1.00 37.84 157 CYS A O 1
ATOM 1222 N N . LYS A 1 158 ? 26.990 -4.564 -20.810 1.00 39.72 158 LYS A N 1
ATOM 1223 C CA . LYS A 1 158 ? 26.773 -5.984 -21.147 1.00 39.72 158 LYS A CA 1
ATOM 1224 C C . LYS A 1 158 ? 27.001 -6.886 -19.924 1.00 39.72 158 LYS A C 1
ATOM 1226 O 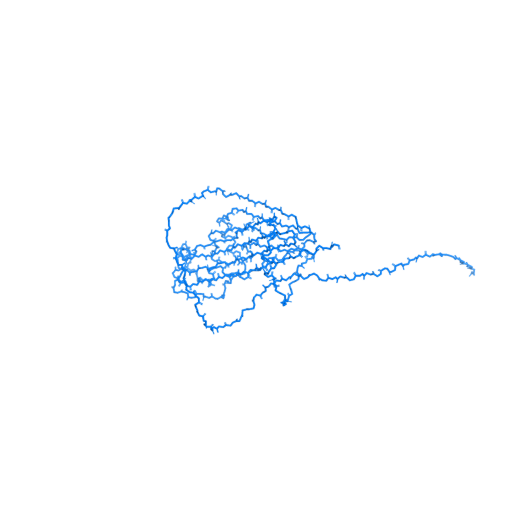O . LYS A 1 158 ? 27.788 -7.830 -19.994 1.00 39.72 158 LYS A O 1
ATOM 1231 N N . GLU A 1 159 ? 26.379 -6.578 -18.792 1.00 39.66 159 GLU A N 1
ATOM 1232 C CA . GLU A 1 159 ? 26.333 -7.506 -17.665 1.00 39.66 159 GLU A CA 1
ATOM 1233 C C . GLU A 1 159 ? 25.115 -8.416 -17.798 1.00 39.66 159 GLU A C 1
ATOM 1235 O O . GLU A 1 159 ? 24.039 -8.010 -18.224 1.00 39.66 159 GLU A O 1
ATOM 1240 N N . VAL A 1 160 ? 25.322 -9.691 -17.476 1.00 41.91 160 VAL A N 1
ATOM 1241 C CA . VAL A 1 160 ? 24.304 -10.742 -17.493 1.00 41.91 160 VAL A CA 1
ATOM 1242 C C . VAL A 1 160 ? 23.113 -10.284 -16.646 1.00 41.91 160 VAL A C 1
ATOM 1244 O O . VAL A 1 160 ? 23.206 -10.266 -15.418 1.00 41.91 160 VAL A O 1
ATOM 1247 N N . VAL A 1 161 ? 22.011 -9.904 -17.302 1.00 49.94 161 VAL A N 1
ATOM 1248 C CA . VAL A 1 161 ? 20.788 -9.427 -16.645 1.00 49.94 161 VAL A CA 1
ATOM 1249 C C . VAL A 1 161 ? 20.308 -10.513 -15.689 1.00 49.94 161 VAL A C 1
ATOM 1251 O O . VAL A 1 161 ? 19.938 -11.619 -16.095 1.00 49.94 161 VAL A O 1
ATOM 1254 N N . LYS A 1 162 ? 20.365 -10.220 -14.388 1.00 51.44 162 LYS A N 1
ATOM 1255 C CA . LYS A 1 162 ? 19.815 -11.113 -13.369 1.00 51.44 162 LYS A CA 1
ATOM 1256 C C . LYS A 1 162 ? 18.305 -11.216 -13.613 1.00 51.44 162 LYS A C 1
ATOM 1258 O O . LYS A 1 162 ? 17.662 -10.186 -13.807 1.00 51.44 162 LYS A O 1
ATOM 1263 N N . PRO A 1 163 ? 17.728 -12.429 -13.626 1.00 57.31 163 PRO A N 1
ATOM 1264 C CA . PRO A 1 163 ? 16.307 -12.604 -13.902 1.00 57.31 163 PRO A CA 1
ATOM 1265 C C . PRO A 1 163 ? 15.485 -11.870 -12.839 1.00 57.31 163 PRO A C 1
ATOM 1267 O O . PRO A 1 163 ? 15.552 -12.247 -11.678 1.00 57.31 163 PRO A O 1
ATOM 1270 N N . TYR A 1 164 ? 14.720 -10.852 -13.234 1.00 63.75 164 TYR A N 1
ATOM 1271 C CA . TYR A 1 164 ? 13.964 -9.968 -12.340 1.00 63.75 164 TYR A CA 1
ATOM 1272 C C . TYR A 1 164 ? 12.484 -9.884 -12.767 1.00 63.75 164 TYR A C 1
ATOM 1274 O O . TYR A 1 164 ? 12.168 -9.974 -13.959 1.00 63.75 164 TYR A O 1
ATOM 1282 N N . ASP A 1 165 ? 11.571 -9.750 -11.795 1.00 75.19 165 ASP A N 1
ATOM 1283 C CA . ASP A 1 165 ? 10.136 -9.573 -12.046 1.00 75.19 165 ASP A CA 1
ATOM 1284 C C . ASP A 1 165 ? 9.790 -8.117 -12.357 1.00 75.19 165 ASP A C 1
ATOM 1286 O O . ASP A 1 165 ? 9.478 -7.308 -11.483 1.00 75.19 165 ASP A O 1
ATOM 1290 N N . TRP A 1 166 ? 9.761 -7.824 -13.646 1.00 79.81 166 TRP A N 1
ATOM 1291 C CA . TRP A 1 166 ? 9.394 -6.527 -14.179 1.00 79.81 166 TRP A CA 1
ATOM 1292 C C . TRP A 1 166 ? 7.947 -6.097 -13.992 1.00 79.81 166 TRP A C 1
ATOM 1294 O O . TRP A 1 166 ? 7.604 -4.944 -14.231 1.00 79.81 166 TRP A O 1
ATOM 1304 N N . THR A 1 167 ? 7.083 -7.014 -13.573 1.00 87.38 167 THR A N 1
ATOM 1305 C CA . THR A 1 167 ? 5.682 -6.685 -13.328 1.00 87.38 167 THR A CA 1
ATOM 1306 C C . THR A 1 167 ? 5.474 -6.033 -11.963 1.00 87.38 167 THR A C 1
ATOM 1308 O O . THR A 1 167 ? 4.353 -5.627 -11.652 1.00 87.38 167 THR A O 1
ATOM 1311 N N . TYR A 1 168 ? 6.532 -5.943 -11.145 1.00 90.50 168 TYR A N 1
ATOM 1312 C CA . TYR A 1 168 ? 6.490 -5.443 -9.772 1.00 90.50 168 TYR A CA 1
ATOM 1313 C C . TYR A 1 168 ? 5.479 -6.207 -8.899 1.00 90.50 168 TYR A C 1
ATOM 1315 O O . TYR A 1 168 ? 4.891 -5.639 -7.976 1.00 90.50 168 TYR A O 1
ATOM 1323 N N . THR A 1 169 ? 5.248 -7.502 -9.179 1.00 91.75 169 THR A N 1
ATOM 1324 C CA . THR A 1 169 ? 4.281 -8.292 -8.408 1.00 91.75 169 THR A CA 1
ATOM 1325 C C . THR A 1 169 ? 4.769 -8.442 -6.971 1.00 91.75 169 THR A C 1
ATOM 1327 O O . THR A 1 169 ? 5.825 -9.011 -6.707 1.00 91.75 169 THR A O 1
ATOM 1330 N N . THR A 1 170 ? 3.947 -7.984 -6.029 1.00 92.38 170 THR A N 1
ATOM 1331 C CA . THR A 1 170 ? 4.249 -8.001 -4.596 1.00 92.38 170 THR A CA 1
ATOM 1332 C C . THR A 1 170 ? 3.129 -8.667 -3.796 1.00 92.38 170 THR A C 1
ATOM 1334 O O . THR A 1 170 ? 1.939 -8.519 -4.102 1.00 92.38 170 THR A O 1
ATOM 1337 N N . ASP A 1 171 ? 3.508 -9.435 -2.773 1.00 92.12 171 ASP A N 1
ATOM 1338 C CA . ASP A 1 171 ? 2.609 -10.047 -1.788 1.00 92.12 171 ASP A CA 1
ATOM 1339 C C . ASP A 1 171 ? 2.607 -9.294 -0.445 1.00 92.12 171 ASP A C 1
ATOM 1341 O O . ASP A 1 171 ? 2.189 -9.841 0.579 1.00 92.12 171 ASP A O 1
ATOM 1345 N N . TYR A 1 172 ? 3.059 -8.035 -0.458 1.00 95.81 172 TYR A N 1
ATOM 1346 C CA . TYR A 1 172 ? 3.111 -7.148 0.697 1.00 95.81 172 TYR A CA 1
ATOM 1347 C C . TYR A 1 172 ? 1.747 -6.978 1.383 1.00 95.81 172 TYR A C 1
ATOM 1349 O O . TYR A 1 172 ? 0.708 -6.776 0.753 1.00 95.81 172 TYR A O 1
ATOM 1357 N N . LYS A 1 173 ? 1.756 -7.040 2.720 1.00 95.50 173 LYS A N 1
ATOM 1358 C CA . LYS A 1 173 ? 0.548 -6.992 3.571 1.00 95.50 173 LYS A CA 1
ATOM 1359 C C . LYS A 1 173 ? 0.560 -5.834 4.571 1.00 95.50 173 LYS A C 1
ATOM 1361 O O . LYS A 1 173 ? -0.244 -5.820 5.499 1.00 95.50 173 LYS A O 1
ATOM 1366 N N . GLY A 1 174 ? 1.458 -4.869 4.380 1.00 96.19 174 GLY A N 1
ATOM 1367 C CA . GLY A 1 174 ? 1.692 -3.773 5.317 1.00 96.19 174 GLY A CA 1
ATOM 1368 C C . GLY A 1 174 ? 2.876 -4.026 6.253 1.00 96.19 174 GLY A C 1
ATOM 1369 O O . GLY A 1 174 ? 3.250 -5.164 6.544 1.00 96.19 174 GLY A O 1
ATOM 1370 N N . THR A 1 175 ? 3.459 -2.938 6.744 1.00 97.31 175 THR A N 1
ATOM 1371 C CA . THR A 1 175 ? 4.604 -2.933 7.657 1.00 97.31 175 THR A CA 1
ATOM 1372 C C . THR A 1 175 ? 4.112 -2.719 9.080 1.00 97.31 175 THR A C 1
ATOM 1374 O O . THR A 1 175 ? 3.564 -1.667 9.412 1.00 97.31 175 THR A O 1
ATOM 1377 N N . LEU A 1 176 ? 4.308 -3.714 9.947 1.00 96.00 176 LEU A N 1
ATOM 1378 C CA . LEU A 1 176 ? 3.940 -3.617 11.360 1.00 96.00 176 LEU A CA 1
ATOM 1379 C C . LEU A 1 176 ? 4.905 -2.688 12.105 1.00 96.00 176 LEU A C 1
ATOM 1381 O O . LEU A 1 176 ? 6.125 -2.825 12.009 1.00 96.00 176 LEU A O 1
ATOM 1385 N N . ARG A 1 177 ? 4.353 -1.761 12.888 1.00 92.56 177 ARG A N 1
ATOM 1386 C CA . ARG A 1 177 ? 5.094 -0.751 13.654 1.00 92.56 177 ARG A CA 1
ATOM 1387 C C . ARG A 1 177 ? 4.904 -0.945 15.156 1.00 92.56 177 ARG A C 1
ATOM 1389 O O . ARG A 1 177 ? 3.885 -1.473 15.603 1.00 92.56 177 ARG A O 1
ATOM 1396 N N . GLY A 1 178 ? 5.890 -0.467 15.913 1.00 90.25 178 GLY A N 1
ATOM 1397 C CA . GLY A 1 178 ? 5.893 -0.412 17.374 1.00 90.25 178 GLY A CA 1
ATOM 1398 C C . GLY A 1 178 ? 7.227 -0.865 17.965 1.00 90.25 178 GLY A C 1
ATOM 1399 O O . GLY A 1 178 ? 7.850 -1.794 17.454 1.00 90.25 178 GLY A O 1
ATOM 1400 N N . GLU A 1 179 ? 7.696 -0.177 19.005 1.00 86.31 179 GLU A N 1
ATOM 1401 C CA . GLU A 1 179 ? 8.978 -0.480 19.658 1.00 86.31 179 GLU A CA 1
ATOM 1402 C C . GLU A 1 179 ? 8.821 -1.622 20.666 1.00 86.31 179 GLU A C 1
ATOM 1404 O O . GLU A 1 179 ? 9.411 -2.688 20.500 1.00 86.31 179 GLU A O 1
ATOM 1409 N N . SER A 1 180 ? 7.974 -1.410 21.676 1.00 85.62 180 SER A N 1
ATOM 1410 C CA . SER A 1 180 ? 7.702 -2.359 22.762 1.00 85.62 180 SER A CA 1
ATOM 1411 C C . SER A 1 180 ? 6.489 -3.248 22.485 1.00 85.62 180 SER A C 1
ATOM 1413 O O . SER A 1 180 ? 6.533 -4.455 22.713 1.00 85.62 180 SER A O 1
ATOM 1415 N N . LEU A 1 181 ? 5.407 -2.664 21.966 1.00 89.62 181 LEU A N 1
ATOM 1416 C CA . LEU A 1 181 ? 4.179 -3.365 21.597 1.00 89.62 181 LEU A CA 1
ATOM 1417 C C . LEU A 1 181 ? 4.102 -3.495 20.078 1.00 89.62 181 LEU A C 1
ATOM 1419 O O . LEU A 1 181 ? 4.303 -2.518 19.363 1.00 89.62 181 LEU A O 1
ATOM 1423 N N . LYS A 1 182 ? 3.783 -4.692 19.582 1.00 89.31 182 LYS A N 1
ATOM 1424 C CA . LYS A 1 182 ? 3.581 -4.972 18.154 1.00 89.31 182 LYS A CA 1
ATOM 1425 C C . LYS A 1 182 ? 2.321 -5.804 17.961 1.00 89.31 182 LYS A C 1
ATOM 1427 O O . LYS A 1 182 ? 1.960 -6.603 18.824 1.00 89.31 182 LYS A O 1
ATOM 1432 N N . LEU A 1 183 ? 1.674 -5.635 16.811 1.00 90.94 183 LEU A N 1
ATOM 1433 C CA . LEU A 1 183 ? 0.580 -6.510 16.399 1.00 90.94 183 LEU A CA 1
ATOM 1434 C C . LEU A 1 183 ? 1.112 -7.936 16.211 1.00 90.94 183 LEU A C 1
ATOM 1436 O O . LEU A 1 183 ? 2.106 -8.148 15.515 1.00 90.94 183 LEU A O 1
ATOM 1440 N N . LYS A 1 184 ? 0.449 -8.913 16.830 1.00 92.69 184 LYS A N 1
ATOM 1441 C CA . LYS A 1 184 ? 0.760 -10.331 16.654 1.00 92.69 184 LYS A CA 1
ATOM 1442 C C . LYS A 1 184 ? -0.111 -10.889 15.535 1.00 92.69 184 LYS A C 1
ATOM 1444 O O . LYS A 1 184 ? -1.332 -10.897 15.651 1.00 92.69 184 LYS A O 1
ATOM 1449 N N . VAL A 1 185 ? 0.520 -11.377 14.472 1.00 93.50 185 VAL A N 1
ATOM 1450 C CA . VAL A 1 185 ? -0.181 -12.063 13.383 1.00 93.50 185 VAL A CA 1
ATOM 1451 C C . VAL A 1 185 ? -0.437 -13.501 13.814 1.00 93.50 185 VAL A C 1
ATOM 1453 O O . VAL A 1 185 ? 0.505 -14.244 14.093 1.00 93.50 185 VAL A O 1
ATOM 1456 N N . VAL A 1 186 ? -1.708 -13.883 13.891 1.00 94.75 186 VAL A N 1
ATOM 1457 C CA . VAL A 1 186 ? -2.136 -15.248 14.204 1.00 94.75 186 VAL A CA 1
ATOM 1458 C C . VAL A 1 186 ? -3.046 -15.759 13.090 1.00 94.75 186 VAL A C 1
ATOM 1460 O O . VAL A 1 186 ? -3.842 -14.980 12.563 1.00 94.75 186 VAL A O 1
ATOM 1463 N N . PRO A 1 187 ? -2.943 -17.041 12.703 1.00 94.56 187 PRO A N 1
ATOM 1464 C CA . PRO A 1 187 ? -3.930 -17.648 11.824 1.00 94.56 187 PRO A CA 1
ATOM 1465 C C . PRO A 1 187 ? -5.318 -17.566 12.463 1.00 94.56 187 PRO A C 1
ATOM 1467 O O . PRO A 1 187 ? -5.464 -17.824 13.657 1.00 94.56 187 PRO A O 1
ATOM 1470 N N . THR A 1 188 ? -6.328 -17.227 11.668 1.00 93.81 188 THR A N 1
ATOM 1471 C CA . THR A 1 188 ? -7.728 -17.211 12.095 1.00 93.81 188 THR A CA 1
ATOM 1472 C C . THR A 1 188 ? -8.609 -17.840 11.020 1.00 93.81 188 THR A C 1
ATOM 1474 O O . THR A 1 188 ? -8.251 -17.856 9.843 1.00 93.81 188 THR A O 1
ATOM 1477 N N . THR A 1 189 ? -9.741 -18.392 11.445 1.00 94.62 189 THR A N 1
ATOM 1478 C CA . THR A 1 189 ? -10.843 -18.823 10.572 1.00 94.62 189 THR A CA 1
ATOM 1479 C C . THR A 1 189 ? -11.886 -17.723 10.380 1.00 94.62 189 THR A C 1
ATOM 1481 O O . THR A 1 189 ? -12.850 -17.916 9.645 1.00 94.62 189 THR A O 1
ATOM 1484 N N . ASP A 1 190 ? -11.731 -16.599 11.081 1.00 92.00 190 ASP A N 1
ATOM 1485 C CA . ASP A 1 190 ? -12.650 -15.474 11.002 1.00 92.00 190 ASP A CA 1
ATOM 1486 C C . ASP A 1 190 ? -12.497 -14.762 9.667 1.00 92.00 190 ASP A C 1
ATOM 1488 O O . ASP A 1 190 ? -11.388 -14.387 9.288 1.00 92.00 190 ASP A O 1
ATOM 1492 N N . HIS A 1 191 ? -13.628 -14.484 9.028 1.00 91.81 191 HIS A N 1
ATOM 1493 C CA . HIS A 1 191 ? -13.689 -13.692 7.812 1.00 91.81 191 HIS A CA 1
ATOM 1494 C C . HIS A 1 191 ? -14.220 -12.285 8.085 1.00 91.81 191 HIS A C 1
ATOM 1496 O O . HIS A 1 191 ? -15.059 -12.072 8.964 1.00 91.81 191 HIS A O 1
ATOM 1502 N N . ILE A 1 192 ? -13.753 -11.314 7.306 1.00 92.00 192 ILE A N 1
ATOM 1503 C CA . ILE A 1 192 ? -14.278 -9.956 7.288 1.00 92.00 192 ILE A CA 1
ATOM 1504 C C . ILE A 1 192 ? -15.725 -10.029 6.805 1.00 92.00 192 ILE A C 1
ATOM 1506 O O . ILE A 1 192 ? -16.010 -10.385 5.659 1.00 92.00 192 ILE A O 1
ATOM 1510 N N . ASP A 1 193 ? -16.647 -9.655 7.687 1.00 88.38 193 ASP A N 1
ATOM 1511 C CA . ASP A 1 193 ? -18.072 -9.664 7.393 1.00 88.38 193 ASP A CA 1
ATOM 1512 C C . ASP A 1 193 ? -18.415 -8.614 6.323 1.00 88.38 193 ASP A C 1
ATOM 1514 O O . ASP A 1 193 ? -18.512 -7.409 6.575 1.00 88.38 193 ASP A O 1
ATOM 1518 N N . THR A 1 194 ? -18.602 -9.086 5.091 1.00 83.94 194 THR A N 1
ATOM 1519 C CA . THR A 1 194 ? -18.927 -8.221 3.954 1.00 83.94 194 THR A CA 1
ATOM 1520 C C . THR A 1 194 ? -20.300 -7.559 4.070 1.00 83.94 194 THR A C 1
ATOM 1522 O O . THR A 1 194 ? -20.503 -6.508 3.459 1.00 83.94 194 THR A O 1
ATOM 1525 N N . GLU A 1 195 ? -21.229 -8.107 4.860 1.00 85.12 195 GLU A N 1
ATOM 1526 C CA . GLU A 1 195 ? -22.541 -7.489 5.073 1.00 85.12 195 GLU A CA 1
ATOM 1527 C C . GLU A 1 195 ? -22.413 -6.237 5.944 1.00 85.12 195 GLU A C 1
ATOM 1529 O O . GLU A 1 195 ? -23.017 -5.207 5.632 1.00 85.12 195 GLU A O 1
ATOM 1534 N N . LYS A 1 196 ? -21.519 -6.253 6.943 1.00 81.69 196 LYS 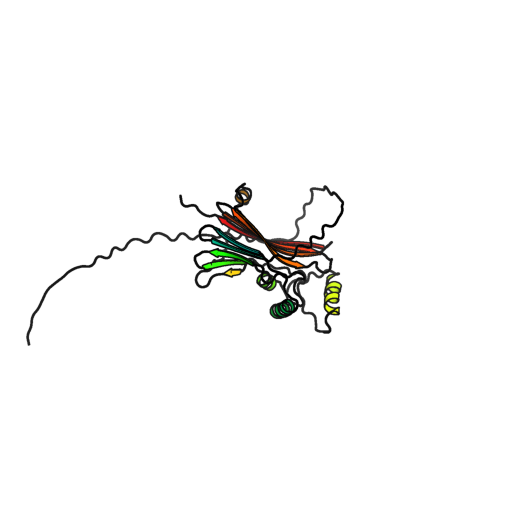A N 1
ATOM 1535 C CA . LYS A 1 196 ? -21.166 -5.043 7.708 1.00 81.69 196 LYS A CA 1
ATOM 1536 C C . LYS A 1 196 ? -20.570 -3.953 6.819 1.00 81.69 196 LYS A C 1
ATOM 1538 O O . LYS A 1 196 ? -20.870 -2.779 7.002 1.00 81.69 196 LYS A O 1
ATOM 1543 N N . LEU A 1 197 ? -19.784 -4.321 5.804 1.00 80.62 197 LEU A N 1
ATOM 1544 C CA . LEU A 1 197 ? -19.206 -3.356 4.857 1.00 80.62 197 LEU A CA 1
ATOM 1545 C C . LEU A 1 197 ? -20.234 -2.758 3.879 1.00 80.62 197 LEU A C 1
ATOM 1547 O O . LEU A 1 197 ? -19.995 -1.681 3.323 1.00 80.62 197 LEU A O 1
ATOM 1551 N N . LYS A 1 198 ? -21.364 -3.442 3.651 1.00 82.25 198 LYS A N 1
ATOM 1552 C CA . LYS A 1 198 ? -22.488 -2.940 2.839 1.00 82.25 198 LYS A CA 1
ATOM 1553 C C . LYS A 1 198 ? -23.405 -2.001 3.621 1.00 82.25 198 LYS A C 1
ATOM 1555 O O . LYS A 1 198 ? -24.185 -1.274 2.997 1.00 82.25 198 LYS A O 1
ATOM 1560 N N . ALA A 1 199 ? -23.326 -2.003 4.954 1.00 83.06 199 ALA A N 1
ATOM 1561 C CA . ALA A 1 199 ? -24.099 -1.099 5.790 1.00 83.06 199 ALA A CA 1
ATOM 1562 C C . ALA A 1 199 ? -23.827 0.360 5.392 1.00 83.06 199 ALA A C 1
ATOM 1564 O O . ALA A 1 199 ? -22.686 0.793 5.205 1.00 83.06 199 ALA A O 1
ATOM 1565 N N . ARG A 1 200 ? -24.901 1.136 5.229 1.00 81.25 200 ARG A N 1
ATOM 1566 C CA . ARG A 1 200 ? -24.819 2.550 4.849 1.00 81.25 200 ARG A CA 1
ATOM 1567 C C . ARG A 1 200 ? -24.557 3.408 6.081 1.00 81.25 200 ARG A C 1
ATOM 1569 O O . ARG A 1 200 ? -25.447 4.101 6.560 1.00 81.25 200 ARG A O 1
ATOM 1576 N N . GLU A 1 201 ? -23.332 3.356 6.581 1.00 87.06 201 GLU A N 1
ATOM 1577 C CA . GLU A 1 201 ? -22.840 4.328 7.555 1.00 87.06 201 GLU A CA 1
ATOM 1578 C C . GLU A 1 201 ? -22.250 5.557 6.849 1.00 87.06 201 GLU A C 1
ATOM 1580 O O . GLU A 1 201 ? -21.711 5.468 5.741 1.00 87.06 201 GLU A O 1
ATOM 1585 N N . GLN A 1 202 ? -22.353 6.724 7.491 1.00 90.00 202 GLN A N 1
ATOM 1586 C CA . GLN A 1 202 ? -21.723 7.940 6.986 1.00 90.00 202 GLN A CA 1
ATOM 1587 C C . GLN A 1 202 ? -20.201 7.787 7.031 1.00 90.00 202 GLN A C 1
ATOM 1589 O O . GLN A 1 202 ? -19.625 7.532 8.087 1.00 90.00 202 GLN A O 1
ATOM 1594 N N . ILE A 1 203 ? -19.546 8.005 5.893 1.00 93.00 203 ILE A N 1
ATOM 1595 C CA . ILE A 1 203 ? -18.087 8.007 5.817 1.00 93.00 203 ILE A CA 1
ATOM 1596 C C . ILE A 1 203 ? -17.586 9.300 6.460 1.00 93.00 203 ILE A C 1
ATOM 1598 O O . ILE A 1 203 ? -17.777 10.380 5.906 1.00 93.00 203 ILE A O 1
ATOM 1602 N N . LYS A 1 204 ? -16.971 9.193 7.640 1.00 92.31 204 LYS A N 1
ATOM 1603 C CA . LYS A 1 204 ? -16.376 10.338 8.348 1.00 92.31 204 LYS A CA 1
ATOM 1604 C C . LYS A 1 204 ? -15.068 10.779 7.707 1.00 92.31 204 LYS A C 1
ATOM 1606 O O . LYS A 1 204 ? -14.737 11.957 7.734 1.00 92.31 204 LYS A O 1
ATOM 1611 N N . PHE A 1 205 ? -14.327 9.820 7.165 1.00 92.81 205 PHE A N 1
ATOM 1612 C CA . PHE A 1 205 ? -13.034 10.049 6.545 1.00 92.81 205 PHE A CA 1
ATOM 1613 C C . PHE A 1 205 ? -12.808 9.027 5.441 1.00 92.81 205 PHE A C 1
ATOM 1615 O O . PHE A 1 205 ? -13.068 7.832 5.622 1.00 92.81 205 PHE A O 1
ATOM 1622 N N . PHE A 1 206 ? -12.338 9.509 4.300 1.00 95.88 206 PHE A N 1
ATOM 1623 C CA . PHE A 1 206 ? -11.933 8.688 3.176 1.00 95.88 206 PHE A CA 1
ATOM 1624 C C . PHE A 1 206 ? -10.632 9.234 2.633 1.00 95.88 206 PHE A C 1
ATOM 1626 O O . PHE A 1 206 ? -10.564 10.415 2.316 1.00 95.88 206 PHE A O 1
ATOM 1633 N N . GLU A 1 207 ? -9.648 8.360 2.483 1.00 97.19 207 GLU A N 1
ATOM 1634 C CA . GLU A 1 207 ? -8.405 8.702 1.814 1.00 97.19 207 GLU A CA 1
ATOM 1635 C C . GLU A 1 207 ? -7.946 7.562 0.917 1.00 97.19 207 GLU A C 1
ATOM 1637 O O . GLU A 1 207 ? -8.133 6.387 1.235 1.00 97.19 207 GLU A O 1
ATOM 1642 N N . GLU A 1 208 ? -7.339 7.933 -0.204 1.00 97.00 208 GLU A N 1
ATOM 1643 C CA . GLU A 1 208 ? -6.731 7.034 -1.181 1.00 97.00 208 GLU A CA 1
ATOM 1644 C C . GLU A 1 208 ? -5.346 7.563 -1.541 1.00 97.00 208 GLU A C 1
ATOM 1646 O O . GLU A 1 208 ? -5.200 8.702 -1.985 1.00 97.00 208 GLU A O 1
ATOM 1651 N N . VAL A 1 209 ? -4.330 6.738 -1.315 1.00 97.31 209 VAL A N 1
ATOM 1652 C CA . VAL A 1 209 ? -2.916 7.048 -1.506 1.00 97.31 209 VAL A CA 1
ATOM 1653 C C . VAL A 1 209 ? -2.369 6.102 -2.571 1.00 97.31 209 VAL A C 1
ATOM 1655 O O . VAL A 1 209 ? -2.386 4.882 -2.398 1.00 97.31 209 VAL A O 1
ATOM 1658 N N . LEU A 1 210 ? -1.892 6.668 -3.679 1.00 97.19 210 LEU A N 1
ATOM 1659 C CA . LEU A 1 210 ? -1.156 5.938 -4.711 1.00 97.19 210 LEU A CA 1
ATOM 1660 C C . LEU A 1 210 ? 0.285 5.731 -4.229 1.00 97.19 210 LEU A C 1
ATOM 1662 O O . LEU A 1 210 ? 0.899 6.671 -3.737 1.00 97.19 210 LEU A O 1
ATOM 1666 N N . LEU A 1 211 ? 0.806 4.512 -4.314 1.00 97.25 211 LEU A N 1
ATOM 1667 C CA . LEU A 1 211 ? 2.155 4.164 -3.857 1.00 97.25 211 LEU A CA 1
ATOM 1668 C C . LEU A 1 211 ? 3.127 4.102 -5.036 1.00 97.25 211 LEU A C 1
ATOM 1670 O O . LEU A 1 211 ? 4.181 4.732 -4.992 1.00 97.25 211 LEU A O 1
ATOM 1674 N N . PHE A 1 212 ? 2.754 3.400 -6.104 1.00 97.00 212 PHE A N 1
ATOM 1675 C CA . PHE A 1 212 ? 3.471 3.456 -7.373 1.00 97.00 212 PHE A CA 1
ATOM 1676 C C . PHE A 1 212 ? 2.563 3.110 -8.553 1.00 97.00 212 PHE A C 1
ATOM 1678 O O . PHE A 1 212 ? 1.518 2.477 -8.374 1.00 97.00 212 PHE A O 1
ATOM 1685 N N . GLU A 1 213 ? 2.995 3.492 -9.750 1.00 96.31 213 GLU A N 1
ATOM 1686 C CA . GLU A 1 213 ? 2.395 3.109 -11.025 1.00 96.31 213 GLU A CA 1
ATOM 1687 C C . GLU A 1 213 ? 3.476 2.964 -12.110 1.00 96.31 213 GLU A C 1
ATOM 1689 O O . GLU A 1 213 ? 4.471 3.689 -12.099 1.00 96.31 213 GLU A O 1
ATOM 1694 N N . ASP A 1 214 ? 3.282 2.013 -13.020 1.00 94.06 214 ASP A N 1
ATOM 1695 C CA . ASP A 1 214 ? 4.128 1.760 -14.187 1.00 94.06 214 ASP A CA 1
ATOM 1696 C C . ASP A 1 214 ? 3.251 1.341 -15.377 1.00 94.06 214 ASP A C 1
ATOM 1698 O O . ASP A 1 214 ? 2.367 0.490 -15.223 1.00 94.06 214 ASP A O 1
ATOM 1702 N N . GLU A 1 215 ? 3.478 1.918 -16.556 1.00 91.25 215 GLU A N 1
ATOM 1703 C CA . GLU A 1 215 ? 2.719 1.608 -17.781 1.00 91.25 215 GLU A CA 1
ATOM 1704 C C . GLU A 1 215 ? 3.293 0.407 -18.554 1.00 91.25 215 GLU A C 1
ATOM 1706 O O . GLU A 1 215 ? 2.792 0.027 -19.613 1.00 91.25 215 GLU A O 1
ATOM 1711 N N . LEU A 1 216 ? 4.336 -0.238 -18.023 1.00 87.94 216 LEU A N 1
ATOM 1712 C CA . LEU A 1 216 ? 4.999 -1.396 -18.614 1.00 87.94 216 LEU A CA 1
ATOM 1713 C C . LEU A 1 216 ? 5.452 -1.136 -20.065 1.00 87.94 216 LEU A C 1
ATOM 1715 O O . LEU A 1 216 ? 5.458 -2.068 -20.869 1.00 87.94 216 LEU A O 1
ATOM 1719 N N . HIS A 1 217 ? 5.840 0.105 -20.392 1.00 83.50 217 HIS A N 1
ATOM 1720 C CA . HIS A 1 217 ? 6.097 0.605 -21.754 1.00 83.50 217 HIS A CA 1
ATOM 1721 C C . HIS A 1 217 ? 4.912 0.422 -22.710 1.00 83.50 217 HIS A C 1
ATOM 1723 O O . HIS A 1 217 ? 5.042 -0.230 -23.742 1.00 83.50 217 HIS A O 1
ATOM 1729 N N . ASP A 1 218 ? 3.739 0.941 -22.349 1.00 86.75 218 ASP A N 1
ATOM 1730 C CA . ASP A 1 218 ? 2.504 0.850 -23.145 1.00 86.75 218 ASP A CA 1
ATOM 1731 C C . ASP A 1 218 ? 1.958 -0.580 -23.352 1.00 86.75 218 ASP A C 1
ATOM 1733 O O . ASP A 1 218 ? 1.002 -0.788 -24.103 1.00 86.75 218 ASP A O 1
ATOM 1737 N N . HIS A 1 219 ? 2.520 -1.586 -22.673 1.00 84.75 219 HIS A N 1
ATOM 1738 C CA . HIS A 1 219 ? 2.068 -2.981 -22.756 1.00 84.75 219 HIS A CA 1
ATOM 1739 C C . HIS A 1 219 ? 1.118 -3.389 -21.623 1.00 84.75 219 HIS A C 1
ATOM 1741 O O . HIS A 1 219 ? 0.717 -4.558 -21.521 1.00 84.75 219 HIS A O 1
ATOM 1747 N N . GLY A 1 220 ? 0.745 -2.453 -20.752 1.00 91.12 220 GLY A N 1
ATOM 1748 C CA . GLY A 1 220 ? -0.189 -2.731 -19.679 1.00 91.12 220 GLY A CA 1
ATOM 1749 C C . GLY A 1 220 ? -0.194 -1.673 -18.590 1.00 91.12 220 GLY A C 1
ATOM 1750 O O . GLY A 1 220 ? -0.066 -0.485 -18.849 1.00 91.12 220 GLY A O 1
ATOM 1751 N N . VAL A 1 221 ? -0.430 -2.116 -17.359 1.00 94.00 221 VAL A N 1
ATOM 1752 C CA . VAL A 1 221 ? -0.307 -1.275 -16.169 1.00 94.00 221 VAL A CA 1
ATOM 1753 C C . VAL A 1 221 ? 0.003 -2.137 -14.952 1.00 94.00 221 VAL A C 1
ATOM 1755 O O . VAL A 1 221 ? -0.621 -3.183 -14.750 1.00 94.00 221 VAL A O 1
ATOM 1758 N N . SER A 1 222 ? 0.941 -1.683 -14.129 1.00 95.56 222 SER A N 1
ATOM 1759 C CA . SER A 1 222 ? 1.191 -2.173 -12.777 1.00 95.56 222 SER A CA 1
ATOM 1760 C C . SER A 1 222 ? 0.980 -1.020 -11.807 1.00 95.56 222 SER A C 1
ATOM 1762 O O . SER A 1 222 ? 1.697 -0.027 -11.857 1.00 95.56 222 SER A O 1
ATOM 1764 N N . SER A 1 223 ? -0.031 -1.111 -10.946 1.00 97.19 223 SER A N 1
ATOM 1765 C CA . SER A 1 223 ? -0.364 -0.045 -10.003 1.00 97.19 223 SER A CA 1
ATOM 1766 C C . SER A 1 223 ? -0.571 -0.567 -8.592 1.00 97.19 223 SER A C 1
ATOM 1768 O O . SER A 1 223 ? -1.115 -1.652 -8.358 1.00 97.19 223 SER A O 1
ATOM 1770 N N . LEU A 1 224 ? -0.128 0.238 -7.630 1.00 98.06 224 LEU A N 1
ATOM 1771 C CA . LEU A 1 224 ? -0.251 -0.049 -6.215 1.00 98.06 224 LEU A CA 1
ATOM 1772 C C . LEU A 1 224 ? -0.876 1.126 -5.482 1.00 98.06 224 LEU A C 1
ATOM 1774 O O . LEU A 1 224 ? -0.289 2.203 -5.411 1.00 98.06 224 LEU A O 1
ATOM 1778 N N . SER A 1 225 ? -2.035 0.908 -4.866 1.00 97.81 225 SER A N 1
ATOM 1779 C CA . SER A 1 225 ? -2.703 1.929 -4.062 1.00 97.81 225 SER A CA 1
ATOM 1780 C C . SER A 1 225 ? -3.248 1.374 -2.755 1.00 97.81 225 SER A C 1
ATOM 1782 O O . SER A 1 225 ? -3.494 0.176 -2.588 1.00 97.81 225 SER A O 1
ATOM 1784 N N . VAL A 1 226 ? -3.438 2.270 -1.793 1.00 98.25 226 VAL A N 1
ATOM 1785 C CA . VAL A 1 226 ? -4.067 1.967 -0.515 1.00 98.25 226 VAL A CA 1
ATOM 1786 C C . VAL A 1 226 ? -5.146 2.992 -0.218 1.00 98.25 226 VAL A C 1
ATOM 1788 O O . VAL A 1 226 ? -4.934 4.195 -0.341 1.00 98.25 226 VAL A O 1
ATOM 1791 N N . LYS A 1 227 ? -6.320 2.521 0.191 1.00 97.44 227 LYS A N 1
ATOM 1792 C CA . LYS A 1 227 ? -7.438 3.384 0.571 1.00 97.44 227 LYS A CA 1
ATOM 1793 C C . LYS A 1 227 ? -8.067 2.962 1.875 1.00 97.44 227 LYS A C 1
ATOM 1795 O O . LYS A 1 227 ? -8.132 1.774 2.181 1.00 97.44 227 LYS A O 1
ATOM 1800 N N . ILE A 1 228 ? -8.584 3.932 2.613 1.00 97.06 228 ILE A N 1
ATOM 1801 C CA . ILE A 1 228 ? -9.252 3.721 3.892 1.00 97.06 228 ILE A CA 1
ATOM 1802 C C . ILE A 1 228 ? -10.575 4.469 3.946 1.00 97.06 228 ILE A C 1
ATOM 1804 O O . ILE A 1 228 ? -10.694 5.598 3.478 1.00 97.06 228 ILE A O 1
ATOM 1808 N N . ARG A 1 229 ? -11.581 3.820 4.530 1.00 95.50 229 ARG A N 1
ATOM 1809 C CA . ARG A 1 229 ? -12.874 4.401 4.887 1.00 95.50 229 ARG A CA 1
ATOM 1810 C C . ARG A 1 229 ? -13.055 4.267 6.391 1.00 95.50 229 ARG A C 1
ATOM 1812 O O . ARG A 1 229 ? -12.972 3.157 6.914 1.00 95.50 229 ARG A O 1
ATOM 1819 N N . VAL A 1 230 ? -13.331 5.375 7.066 1.00 94.69 230 VAL A N 1
ATOM 1820 C CA . VAL A 1 230 ? -13.635 5.397 8.501 1.00 94.69 230 VAL A CA 1
ATOM 1821 C C . VAL A 1 230 ? -15.097 5.744 8.698 1.00 94.69 230 VAL A C 1
ATOM 1823 O O . VAL A 1 230 ? -15.580 6.774 8.219 1.00 94.69 230 VAL A O 1
ATOM 1826 N N . MET A 1 231 ? -15.777 4.879 9.430 1.00 93.19 231 MET A N 1
ATOM 1827 C CA . MET A 1 231 ? -17.172 4.990 9.826 1.00 93.19 231 MET A CA 1
ATOM 1828 C C . MET A 1 231 ? -17.248 5.327 11.321 1.00 93.19 231 MET A C 1
ATOM 1830 O O . MET A 1 231 ? -16.249 5.217 12.032 1.00 93.19 231 MET A O 1
ATOM 1834 N N . PRO A 1 232 ? -18.410 5.753 11.845 1.00 91.00 232 PRO A N 1
ATOM 1835 C CA . PRO A 1 232 ? -18.595 5.923 13.279 1.00 91.00 232 PRO A CA 1
ATOM 1836 C C . PRO A 1 232 ? -18.207 4.690 14.108 1.00 91.00 232 PRO A C 1
ATOM 1838 O O . PRO A 1 232 ? -17.631 4.866 15.178 1.00 91.00 232 PRO A O 1
ATOM 1841 N N . SER A 1 233 ? -18.520 3.484 13.622 1.00 90.12 233 SER A N 1
ATOM 1842 C CA . SER A 1 233 ? -18.357 2.220 14.353 1.00 90.12 233 SER A CA 1
ATOM 1843 C C . SER A 1 233 ? -17.076 1.449 14.017 1.00 90.12 233 SER A C 1
ATOM 1845 O O . SER A 1 233 ? -16.680 0.554 14.758 1.00 90.12 233 SER A O 1
ATOM 1847 N N . SER A 1 234 ? -16.433 1.736 12.886 1.00 92.56 234 SER A N 1
ATOM 1848 C CA . SER A 1 234 ? -15.394 0.869 12.322 1.00 92.56 234 SER A CA 1
ATOM 1849 C C . SER A 1 234 ? -14.526 1.598 11.302 1.00 92.56 234 SER A C 1
ATOM 1851 O O . SER A 1 234 ? -14.864 2.686 10.839 1.00 92.56 234 SER A O 1
ATOM 1853 N N . PHE A 1 235 ? -13.413 0.990 10.904 1.00 94.50 235 PHE A N 1
ATOM 1854 C CA . PHE A 1 235 ? -12.693 1.388 9.699 1.00 94.50 235 PHE A CA 1
ATOM 1855 C C . PHE A 1 235 ? -12.366 0.178 8.827 1.00 94.50 235 PHE A C 1
ATOM 1857 O O . PHE A 1 235 ? -12.177 -0.940 9.311 1.00 94.50 235 PHE A O 1
ATOM 1864 N N . PHE A 1 236 ? -12.288 0.424 7.523 1.00 95.75 236 PHE A N 1
ATOM 1865 C CA . PHE A 1 236 ? -11.937 -0.564 6.513 1.00 95.75 236 PHE A CA 1
ATOM 1866 C C . PHE A 1 236 ? -10.870 -0.002 5.581 1.00 95.75 236 PHE A C 1
ATOM 1868 O O . PHE A 1 236 ? -11.057 1.066 4.992 1.00 95.75 236 PHE A O 1
ATOM 1875 N N . LEU A 1 237 ? -9.774 -0.737 5.425 1.00 97.31 237 LEU A N 1
ATOM 1876 C CA . LEU A 1 237 ? -8.674 -0.418 4.528 1.00 97.31 237 LEU A CA 1
ATOM 1877 C C . LEU A 1 237 ? -8.535 -1.502 3.463 1.00 97.31 237 LEU A C 1
ATOM 1879 O O . LEU A 1 237 ? -8.606 -2.698 3.750 1.00 97.31 237 LEU A O 1
ATOM 1883 N N . LEU A 1 238 ? -8.313 -1.057 2.230 1.00 97.50 238 LEU A N 1
ATOM 1884 C CA . LEU A 1 238 ? -7.964 -1.897 1.097 1.00 97.50 238 LEU A CA 1
ATOM 1885 C C . LEU A 1 238 ? -6.631 -1.425 0.530 1.00 97.50 238 LEU A C 1
ATOM 1887 O O . LEU A 1 238 ? -6.551 -0.339 -0.041 1.00 97.50 238 LEU A O 1
ATOM 1891 N N . TRP A 1 239 ? -5.618 -2.266 0.660 1.00 98.00 239 TRP A N 1
ATOM 1892 C CA . TRP A 1 239 ? -4.405 -2.186 -0.137 1.00 98.00 239 TRP A CA 1
ATOM 1893 C C . TRP A 1 239 ? -4.588 -3.085 -1.357 1.00 98.00 239 TRP A C 1
ATOM 1895 O O . TRP A 1 239 ? -5.073 -4.212 -1.225 1.00 98.00 239 TRP A O 1
ATOM 1905 N N . ARG A 1 240 ? -4.263 -2.573 -2.541 1.00 98.12 240 ARG A N 1
ATOM 1906 C CA . ARG A 1 240 ? -4.469 -3.264 -3.810 1.00 98.12 240 ARG A CA 1
ATOM 1907 C C . ARG A 1 240 ? -3.260 -3.087 -4.708 1.00 98.12 240 ARG A C 1
ATOM 1909 O O . ARG A 1 240 ? -2.929 -1.970 -5.092 1.00 98.12 240 ARG A O 1
ATOM 1916 N N . PHE A 1 241 ? -2.697 -4.216 -5.102 1.00 97.75 241 PHE A N 1
ATOM 1917 C CA . PHE A 1 241 ? -1.848 -4.338 -6.273 1.00 97.75 241 PHE A CA 1
ATOM 1918 C C . PHE A 1 241 ? -2.693 -4.791 -7.458 1.00 97.75 241 PHE A C 1
ATOM 1920 O O . PHE A 1 241 ? -3.418 -5.785 -7.362 1.00 97.75 241 PHE A O 1
ATOM 1927 N N . PHE A 1 242 ? -2.608 -4.068 -8.566 1.00 97.25 242 PHE A N 1
ATOM 1928 C CA . PHE A 1 242 ? -3.304 -4.368 -9.806 1.00 97.25 242 PHE A CA 1
ATOM 1929 C C . PHE A 1 242 ? -2.298 -4.433 -10.953 1.00 97.25 242 PHE A C 1
ATOM 1931 O O . PHE A 1 242 ? -1.582 -3.476 -11.211 1.00 97.25 242 PHE A O 1
ATOM 1938 N N . LEU A 1 243 ? -2.278 -5.562 -11.652 1.00 95.19 243 LEU A N 1
ATOM 1939 C CA . LEU A 1 243 ? -1.439 -5.801 -12.814 1.00 95.19 243 LEU A CA 1
ATOM 1940 C C . LEU A 1 243 ? -2.322 -6.220 -13.983 1.00 95.19 243 LEU A C 1
ATOM 1942 O O . LEU A 1 243 ? -3.071 -7.196 -13.897 1.00 95.19 243 LEU A O 1
ATOM 1946 N N . ARG A 1 244 ? -2.190 -5.525 -15.103 1.00 94.25 244 ARG A N 1
ATOM 1947 C CA . ARG A 1 244 ? -2.755 -5.913 -16.391 1.00 94.25 244 ARG A CA 1
ATOM 1948 C C . ARG A 1 244 ? -1.621 -5.943 -17.396 1.00 94.25 244 ARG A C 1
ATOM 1950 O O . ARG A 1 244 ? -0.923 -4.952 -17.538 1.00 94.25 244 ARG A O 1
ATOM 1957 N N . ILE A 1 245 ? -1.481 -7.058 -18.099 1.00 90.38 245 ILE A N 1
ATOM 1958 C CA . ILE A 1 245 ? -0.623 -7.160 -19.277 1.00 90.38 245 ILE A CA 1
ATOM 1959 C C . ILE A 1 245 ? -1.549 -7.391 -20.463 1.00 90.38 245 ILE A C 1
ATOM 1961 O O . ILE A 1 245 ? -2.327 -8.357 -20.471 1.00 90.38 245 ILE A O 1
ATOM 1965 N N . ASP A 1 246 ? -1.506 -6.485 -21.431 1.00 87.69 246 ASP A N 1
ATOM 1966 C CA . ASP A 1 246 ? -2.482 -6.439 -22.509 1.00 87.69 246 ASP A CA 1
ATOM 1967 C C . ASP A 1 246 ? -2.449 -7.723 -23.349 1.00 87.69 246 ASP A C 1
ATOM 1969 O O . ASP A 1 246 ? -1.400 -8.257 -23.704 1.00 87.69 246 ASP A O 1
ATOM 1973 N N . GLY A 1 247 ? -3.635 -8.287 -23.600 1.00 84.69 247 GLY A N 1
ATOM 1974 C CA . GLY A 1 247 ? -3.794 -9.549 -24.330 1.00 84.69 247 GLY A CA 1
ATOM 1975 C C . GLY A 1 247 ? -3.316 -10.810 -23.597 1.00 84.69 247 GLY A C 1
ATOM 1976 O O . GLY A 1 247 ? -3.445 -11.899 -24.156 1.00 84.69 247 GLY A O 1
ATOM 1977 N N . LEU A 1 248 ? -2.801 -10.700 -22.366 1.00 86.69 248 LEU A N 1
ATOM 1978 C CA . LEU A 1 248 ? -2.148 -11.812 -21.670 1.00 86.69 248 LEU A CA 1
ATOM 1979 C C . LEU A 1 248 ? -2.819 -12.175 -20.350 1.00 86.69 248 LEU A C 1
ATOM 1981 O O . LEU A 1 248 ? -3.349 -13.279 -20.217 1.00 86.69 248 LEU A O 1
ATOM 1985 N N . LEU A 1 249 ? -2.791 -11.281 -19.358 1.00 89.88 249 LEU A N 1
ATOM 1986 C CA . LEU A 1 249 ? -3.333 -11.580 -18.034 1.00 89.88 249 LEU A CA 1
ATOM 1987 C C . LEU A 1 249 ? -3.772 -10.338 -17.271 1.00 89.88 249 LEU A C 1
ATOM 1989 O O . LEU A 1 249 ? -3.323 -9.221 -17.518 1.00 89.88 249 LEU A O 1
ATOM 1993 N N . ILE A 1 250 ? -4.623 -10.581 -16.279 1.00 93.50 250 ILE A N 1
ATOM 1994 C CA . ILE A 1 250 ? -4.942 -9.639 -15.211 1.00 93.50 250 ILE A CA 1
ATOM 1995 C C . ILE A 1 250 ? -4.654 -10.351 -13.890 1.00 93.50 250 ILE A C 1
ATOM 1997 O O . ILE A 1 250 ? -5.076 -11.492 -13.690 1.00 93.50 250 ILE A O 1
ATOM 2001 N N . ARG A 1 251 ? -3.940 -9.682 -12.989 1.00 91.75 251 ARG A N 1
ATOM 2002 C CA . ARG A 1 251 ? -3.628 -10.139 -11.634 1.00 91.75 251 ARG A CA 1
ATOM 2003 C C . ARG A 1 251 ? -3.979 -9.033 -10.648 1.00 91.75 251 ARG A C 1
ATOM 2005 O O . ARG A 1 251 ? -3.750 -7.858 -10.910 1.00 91.75 251 ARG A O 1
ATOM 2012 N N . MET A 1 252 ? -4.541 -9.415 -9.508 1.00 95.19 252 MET A N 1
ATOM 2013 C CA . MET A 1 252 ? -4.897 -8.471 -8.457 1.00 95.19 252 MET A CA 1
ATOM 2014 C C . MET A 1 252 ? -4.625 -9.101 -7.094 1.00 95.19 252 MET A C 1
ATOM 2016 O O . MET A 1 252 ? -5.189 -10.154 -6.791 1.00 95.19 252 MET A O 1
ATOM 2020 N N . ASN A 1 253 ? -3.784 -8.454 -6.289 1.00 95.38 253 ASN A N 1
ATOM 2021 C CA . ASN A 1 253 ? -3.517 -8.862 -4.913 1.00 95.38 253 ASN A CA 1
ATOM 2022 C C . ASN A 1 253 ? -4.135 -7.819 -3.981 1.00 95.38 253 ASN A C 1
ATOM 2024 O O . ASN A 1 253 ? -3.718 -6.662 -3.967 1.00 95.38 253 ASN A O 1
ATOM 2028 N N . ASP A 1 254 ? -5.137 -8.237 -3.210 1.00 96.56 254 ASP A N 1
ATOM 2029 C CA . ASP A 1 254 ? -5.838 -7.381 -2.256 1.00 96.56 254 ASP A CA 1
ATOM 2030 C C . ASP A 1 254 ? -5.457 -7.778 -0.826 1.00 96.56 254 ASP A C 1
ATOM 2032 O O . ASP A 1 254 ? -5.652 -8.928 -0.430 1.00 96.56 254 ASP A O 1
ATOM 2036 N N . THR A 1 255 ? -5.020 -6.806 -0.028 1.00 96.44 255 THR A N 1
ATOM 2037 C CA . THR A 1 255 ? -4.897 -6.930 1.429 1.00 96.44 255 THR A CA 1
ATOM 2038 C C . THR A 1 255 ? -5.996 -6.088 2.067 1.00 96.44 255 THR A C 1
ATOM 2040 O O . THR A 1 255 ? -6.059 -4.870 1.878 1.00 96.44 255 THR A O 1
ATOM 2043 N N . ARG A 1 256 ? -6.897 -6.741 2.807 1.00 96.12 256 ARG A N 1
ATOM 2044 C CA . ARG A 1 256 ? -8.039 -6.099 3.469 1.00 96.12 256 ARG A CA 1
ATOM 2045 C C . ARG A 1 256 ? -7.814 -6.078 4.970 1.00 96.12 256 ARG A C 1
ATOM 2047 O O . ARG A 1 256 ? -7.531 -7.111 5.565 1.00 96.12 2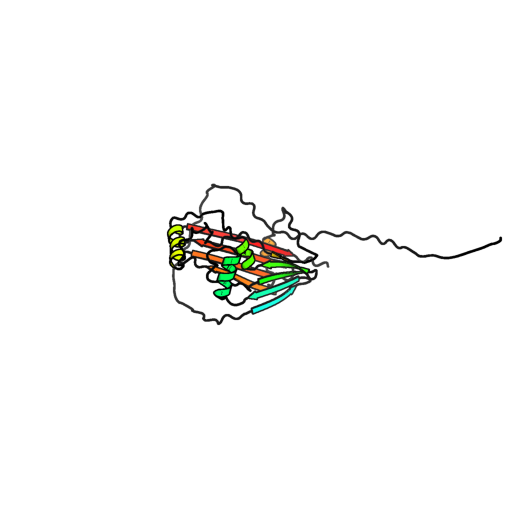56 ARG A O 1
ATOM 2054 N N . LEU A 1 257 ? -7.973 -4.905 5.570 1.00 95.19 257 LEU A N 1
ATOM 2055 C CA . LEU A 1 257 ? -7.868 -4.705 7.009 1.00 95.19 257 LEU A CA 1
ATOM 2056 C C . LEU A 1 257 ? -9.183 -4.112 7.512 1.00 95.19 257 LEU A C 1
ATOM 2058 O O . LEU A 1 257 ? -9.628 -3.071 7.027 1.00 95.19 257 LEU A O 1
ATOM 2062 N N . TYR A 1 258 ? -9.793 -4.771 8.491 1.00 94.81 258 TYR A N 1
ATOM 2063 C CA . TYR A 1 258 ? -11.034 -4.328 9.113 1.00 94.81 258 TYR A CA 1
ATOM 2064 C C . TYR A 1 258 ? -10.871 -4.253 10.629 1.00 94.81 258 TYR A C 1
ATOM 2066 O O . TYR A 1 258 ? -10.272 -5.134 11.246 1.00 94.81 258 TYR A O 1
ATOM 2074 N N . HIS A 1 259 ? -11.418 -3.200 11.228 1.00 92.88 259 HIS A N 1
ATOM 2075 C CA . HIS A 1 259 ? -11.488 -3.055 12.675 1.00 92.88 259 HIS A CA 1
ATOM 2076 C C . HIS A 1 259 ? -12.830 -2.458 13.079 1.00 92.88 259 HIS A C 1
ATOM 2078 O O . HIS A 1 259 ? -13.234 -1.411 12.571 1.00 92.88 259 HIS A O 1
ATOM 2084 N N . GLU A 1 260 ? -13.486 -3.106 14.033 1.00 90.94 260 GLU A N 1
ATOM 2085 C CA . GLU A 1 260 ? -14.724 -2.651 14.654 1.00 90.94 260 GLU A CA 1
ATOM 2086 C C . GLU A 1 260 ? -14.414 -2.114 16.052 1.00 90.94 260 GLU A C 1
ATOM 2088 O O . GLU A 1 260 ? -13.742 -2.765 16.856 1.00 90.94 260 GLU A O 1
ATOM 2093 N N . VAL A 1 261 ? -14.902 -0.912 16.345 1.00 84.31 261 VAL A N 1
ATOM 2094 C CA . VAL A 1 261 ? -14.802 -0.319 17.674 1.00 84.31 261 VAL A CA 1
ATOM 2095 C C . VAL A 1 261 ? -15.952 -0.852 18.504 1.00 84.31 261 VAL A C 1
ATOM 2097 O O . VAL A 1 261 ? -17.116 -0.526 18.276 1.00 84.31 261 VAL A O 1
ATOM 2100 N N . SER A 1 262 ? -15.627 -1.648 19.515 1.00 70.06 262 SER A N 1
ATOM 2101 C CA . SER A 1 262 ? -16.599 -1.992 20.543 1.00 70.06 262 SER A CA 1
ATOM 2102 C C . SER A 1 262 ? -16.877 -0.748 21.386 1.00 70.06 262 SER A C 1
ATOM 2104 O O . SER A 1 262 ? -16.057 -0.355 22.217 1.00 70.06 262 SER A O 1
ATOM 2106 N N . ILE A 1 263 ? -18.029 -0.116 21.169 1.00 55.66 263 ILE A N 1
ATOM 2107 C CA . ILE A 1 263 ? -18.578 0.849 22.120 1.00 55.66 263 ILE A CA 1
ATOM 2108 C C . ILE A 1 263 ? -19.000 0.027 23.342 1.00 55.66 263 ILE A C 1
ATOM 2110 O O . ILE A 1 263 ? -20.001 -0.685 23.291 1.00 55.66 263 ILE A O 1
ATOM 2114 N N . LEU A 1 264 ? -18.215 0.070 24.422 1.00 45.22 264 LEU A N 1
ATOM 2115 C CA . LEU A 1 264 ? -18.751 -0.282 25.734 1.00 45.22 264 LEU A CA 1
ATOM 2116 C C . LEU A 1 264 ? -19.773 0.805 26.083 1.00 45.22 264 LEU A C 1
ATOM 2118 O O . LEU A 1 264 ? -19.391 1.954 26.303 1.00 45.22 264 LEU A O 1
ATOM 2122 N N . ILE A 1 265 ? -21.053 0.437 26.040 1.00 37.28 265 ILE A N 1
ATOM 2123 C CA . ILE A 1 265 ? -22.151 1.189 26.655 1.00 37.28 265 ILE A CA 1
ATOM 2124 C C . ILE A 1 265 ? -22.203 0.797 28.130 1.00 37.28 265 ILE A C 1
ATOM 2126 O O . ILE A 1 265 ? -22.059 -0.419 28.402 1.00 37.28 265 ILE A O 1
#

InterPro domains:
  IPR007303 TIP41-like protein [PF04176] (105-261)
  IPR051330 Phosphatase regulators and Met sulfoxide reductases [PTHR21021] (58-261)

Organism: Eschrichtius robustus (NCBI:txid9764)

pLDDT: mean 72.2, std 27.59, range [20.73, 98.25]